Protein AF-A0A3P6V4Z6-F1 (afdb_monomer_lite)

Organism: Litomosoides sigmodontis (NCBI:txid42156)

Radius of gyration: 20.47 Å; chains: 1; bounding box: 49×67×42 Å

Foldseek 3Di:
DDDDDPDWDDDDFDQFPPQDPVLLVQLVVLLVVLVVLVQVQQVVQQLAPDPDPDDPPDDPQDDDDDPPDGDDDPDPDPDPPSLHFLQCQLVDDLVSLVVSLVSLVSSCVRSNPVSLVNGCRQLSSVLSCLRNVQQSDPVHVVVLSVLSVQSSVLCPDPQNVVLSVQRRDHSDRPPRRCSQGSVLVSLVSSVVSCCVRVNDVSNVSSQVSCVSSVHHNVD

Sequence (219 aa):
MSVKIHDGELFSYQLSTGCTKEMQNRTRSCLQPLMITWRNIRERRPLLKNYDKLLMCYHLCSVASLDGVIICRMHEYDNFIANNTSFPIYKYKREELLELCDGYANLFMCAGSESITICLNDEMVRFARDHFGYICTPQNIKRFMKHHVCISMALADTNSEKCQMFIGGVAEPGNDQNKCRGVRQYYDCIKWEIMQKCGNETLKEIEASINEYGCNLRT

Secondary structure (DSSP, 8-state):
-----SS---------TT--HHHHHHHHHHHHHHHHHHHHHHHH-GGG----SS-----------SSS---------TT-----BS--GGGS-HHHHHHHHHHHHHHHHHH-HHHHHHTTTSHHHHHHIIIIITTTSTTTHHHHHHHHHHHHHHHTSHHHHGGGGGGBS---TT--TTTTTTHHHHHHHHHHHHHHHHHHHHHHHHHHHHHHTT--TT-

Structure (mmCIF, N/CA/C/O backbone):
data_AF-A0A3P6V4Z6-F1
#
_entry.id   AF-A0A3P6V4Z6-F1
#
loop_
_atom_site.group_PDB
_atom_site.id
_atom_site.type_symbol
_atom_site.label_atom_id
_atom_site.label_alt_id
_atom_site.label_comp_id
_atom_site.label_asym_id
_atom_site.label_entity_id
_atom_site.label_seq_id
_atom_site.pdbx_PDB_ins_code
_atom_site.Cartn_x
_atom_site.Cartn_y
_atom_site.Cartn_z
_atom_site.occupancy
_atom_site.B_iso_or_equiv
_atom_site.auth_seq_id
_atom_site.auth_comp_id
_atom_site.auth_asym_id
_atom_site.auth_atom_id
_atom_site.pdbx_PDB_model_num
ATOM 1 N N . MET A 1 1 ? 33.940 5.554 12.347 1.00 27.22 1 MET A N 1
ATOM 2 C CA . MET A 1 1 ? 33.212 6.310 13.389 1.00 27.22 1 MET A CA 1
ATOM 3 C C . MET A 1 1 ? 31.793 5.776 13.426 1.00 27.22 1 MET A C 1
ATOM 5 O O . MET A 1 1 ? 31.094 5.869 12.429 1.00 27.22 1 MET A O 1
ATOM 9 N N . SER A 1 2 ? 31.430 5.095 14.506 1.00 25.64 2 SER A N 1
ATOM 10 C CA . SER A 1 2 ? 30.193 4.322 14.630 1.00 25.64 2 SER A CA 1
ATOM 11 C C . SER A 1 2 ? 29.127 5.130 15.364 1.00 25.64 2 SER A C 1
ATOM 13 O O . SER A 1 2 ? 29.250 5.364 16.565 1.00 25.64 2 SER A O 1
ATOM 15 N N . VAL A 1 3 ? 28.083 5.529 14.638 1.00 26.12 3 VAL A N 1
ATOM 16 C CA . VAL A 1 3 ? 26.844 6.058 15.214 1.00 26.12 3 VAL A CA 1
ATOM 17 C C . VAL A 1 3 ? 25.916 4.870 15.452 1.00 26.12 3 VAL A C 1
ATOM 19 O O . VAL A 1 3 ? 25.546 4.172 14.511 1.00 26.12 3 VAL A O 1
ATOM 22 N N . LYS A 1 4 ? 25.567 4.614 16.716 1.00 28.81 4 LYS A N 1
ATOM 23 C CA . LYS A 1 4 ? 24.465 3.713 17.067 1.00 28.81 4 LYS A CA 1
ATOM 24 C C . LYS A 1 4 ? 23.161 4.485 16.875 1.00 28.81 4 LYS A C 1
ATOM 26 O O . LYS A 1 4 ? 22.910 5.439 17.604 1.00 28.81 4 LYS A O 1
ATOM 31 N N . ILE A 1 5 ? 22.366 4.088 15.886 1.00 34.59 5 ILE A N 1
ATOM 32 C CA . ILE A 1 5 ? 21.001 4.579 15.689 1.00 34.59 5 ILE A CA 1
ATOM 33 C C . ILE A 1 5 ? 20.071 3.543 16.319 1.00 34.59 5 ILE A C 1
ATOM 35 O O . ILE A 1 5 ? 20.098 2.377 15.932 1.00 34.59 5 ILE A O 1
ATOM 39 N N . HIS A 1 6 ? 19.304 3.962 17.323 1.00 34.38 6 HIS A N 1
ATOM 40 C CA . HIS A 1 6 ? 18.223 3.160 17.885 1.00 34.38 6 HIS A CA 1
ATOM 41 C C . HIS A 1 6 ? 17.077 3.074 16.862 1.00 34.38 6 HIS A C 1
ATOM 43 O O . HIS A 1 6 ? 16.545 4.099 16.441 1.00 34.38 6 HIS A O 1
ATOM 49 N N . ASP A 1 7 ? 16.739 1.843 16.479 1.00 42.66 7 ASP A N 1
ATOM 50 C CA . ASP A 1 7 ? 15.477 1.412 15.862 1.00 42.66 7 ASP A CA 1
ATOM 51 C C . ASP A 1 7 ? 15.079 2.046 14.517 1.00 42.66 7 ASP A C 1
ATOM 53 O O . ASP A 1 7 ? 13.961 2.530 14.338 1.00 42.66 7 ASP A O 1
ATOM 57 N N . GLY A 1 8 ? 15.977 1.983 13.533 1.00 48.16 8 GLY A N 1
ATOM 58 C CA . GLY A 1 8 ? 15.612 2.093 12.119 1.00 48.16 8 GLY A CA 1
ATOM 59 C C . GLY A 1 8 ? 16.057 0.838 11.380 1.00 48.16 8 GLY A C 1
ATOM 60 O O . GLY A 1 8 ? 17.259 0.581 11.298 1.00 48.16 8 GLY A O 1
ATOM 61 N N . GLU A 1 9 ? 15.120 0.043 10.858 1.00 54.16 9 GLU A N 1
ATOM 62 C CA . GLU A 1 9 ? 15.468 -1.026 9.918 1.00 54.16 9 GLU A CA 1
ATOM 63 C C . GLU A 1 9 ? 16.139 -0.382 8.697 1.00 54.16 9 GLU A C 1
ATOM 65 O O . GLU A 1 9 ? 15.524 0.375 7.943 1.00 54.16 9 GLU A O 1
ATOM 70 N N . LEU A 1 10 ? 17.439 -0.631 8.523 1.00 54.25 10 LEU A N 1
ATOM 71 C CA . LEU A 1 10 ? 18.154 -0.206 7.328 1.00 54.25 10 LEU A CA 1
ATOM 72 C C . LEU A 1 10 ? 17.744 -1.113 6.170 1.00 54.25 10 LEU A C 1
ATOM 74 O O . LEU A 1 10 ? 18.265 -2.215 6.005 1.00 54.25 10 LEU A O 1
ATOM 78 N N . PHE A 1 11 ? 16.823 -0.622 5.348 1.00 61.09 11 PHE A N 1
ATOM 79 C CA . PHE A 1 11 ? 16.507 -1.251 4.078 1.00 61.09 11 PHE A CA 1
ATOM 80 C C . PHE A 1 11 ? 17.649 -1.008 3.085 1.00 61.09 11 PHE A C 1
ATOM 82 O O . PHE A 1 11 ? 17.927 0.128 2.702 1.00 61.09 11 PHE A O 1
ATOM 89 N N . SER A 1 12 ? 18.317 -2.082 2.666 1.00 63.91 12 SER A N 1
ATOM 90 C CA . SER A 1 12 ? 19.294 -2.060 1.577 1.00 63.91 12 SER A CA 1
ATOM 91 C C . SER A 1 12 ? 18.692 -2.757 0.364 1.00 63.91 12 SER A C 1
ATOM 93 O O . SER A 1 12 ? 18.331 -3.932 0.437 1.00 63.91 12 SER A O 1
ATOM 95 N N . TYR A 1 13 ? 18.578 -2.032 -0.748 1.00 72.62 13 TYR A N 1
ATOM 96 C CA . TYR A 1 13 ? 18.062 -2.559 -2.007 1.00 72.62 13 TYR A CA 1
ATOM 97 C C . TYR A 1 13 ? 19.151 -2.507 -3.072 1.00 72.62 13 TYR A C 1
ATOM 99 O O . TYR A 1 13 ? 19.809 -1.484 -3.252 1.00 72.62 13 TYR A O 1
ATOM 107 N N . GLN A 1 14 ? 19.315 -3.601 -3.811 1.00 76.06 14 GLN A N 1
ATOM 108 C CA . GLN A 1 14 ? 20.183 -3.651 -4.984 1.00 76.06 14 GLN A CA 1
ATOM 109 C C . GLN A 1 14 ? 19.323 -3.823 -6.231 1.00 76.06 14 GLN A C 1
ATOM 111 O O . GLN A 1 14 ? 18.517 -4.751 -6.312 1.00 76.06 14 GLN A O 1
ATOM 116 N N . LEU A 1 15 ? 19.475 -2.921 -7.202 1.00 78.12 15 LEU A N 1
ATOM 117 C CA . LEU A 1 15 ? 18.849 -3.085 -8.511 1.00 78.12 15 LEU A CA 1
ATOM 118 C C . LEU A 1 15 ? 19.337 -4.385 -9.154 1.00 78.12 15 LEU A C 1
ATOM 120 O O . LEU A 1 15 ? 20.525 -4.703 -9.098 1.00 78.12 15 LEU A O 1
ATOM 124 N N . SER A 1 16 ? 18.413 -5.126 -9.768 1.00 81.69 16 SER A N 1
ATOM 125 C CA . SER A 1 16 ? 18.768 -6.315 -10.540 1.00 81.69 16 SER A CA 1
ATOM 126 C C . SER A 1 16 ? 19.743 -5.930 -11.645 1.00 81.69 16 SER A C 1
ATOM 128 O O . SER A 1 16 ? 19.509 -4.960 -12.367 1.00 81.69 16 SER A O 1
ATOM 130 N N . THR A 1 17 ? 20.795 -6.725 -11.830 1.00 82.38 17 THR A N 1
ATOM 131 C CA . THR A 1 17 ? 21.736 -6.560 -12.946 1.00 82.38 17 THR A CA 1
ATOM 132 C C . THR A 1 17 ? 21.052 -6.701 -14.309 1.00 82.38 17 THR A C 1
ATOM 134 O O . THR A 1 17 ? 21.562 -6.183 -15.298 1.00 82.38 17 THR A O 1
ATOM 137 N N . GLY A 1 18 ? 19.881 -7.349 -14.364 1.00 86.44 18 GLY A N 1
ATOM 138 C CA . GLY A 1 18 ? 19.047 -7.438 -15.562 1.00 86.44 18 GLY A CA 1
ATOM 139 C C . GLY A 1 18 ? 18.164 -6.211 -15.825 1.00 86.44 18 GLY A C 1
ATOM 140 O O . GLY A 1 18 ? 17.630 -6.087 -16.924 1.00 86.44 18 GLY A O 1
ATOM 141 N N . CYS A 1 19 ? 17.987 -5.298 -14.861 1.00 88.75 19 CYS A N 1
ATOM 142 C CA . CYS A 1 19 ? 17.175 -4.095 -15.061 1.00 88.75 19 CYS A CA 1
ATOM 143 C C . CYS A 1 19 ? 17.984 -3.050 -15.833 1.00 88.75 19 CYS A C 1
ATOM 145 O O . CYS A 1 19 ? 18.770 -2.291 -15.265 1.00 88.75 19 CYS A O 1
ATOM 147 N N . THR A 1 20 ? 17.798 -3.014 -17.152 1.00 91.62 20 THR A N 1
ATOM 148 C CA . THR A 1 20 ? 18.464 -2.024 -18.001 1.00 91.62 20 THR A CA 1
ATOM 149 C C . THR A 1 20 ? 17.879 -0.626 -17.783 1.00 91.62 20 THR A C 1
ATOM 151 O O . THR A 1 20 ? 16.727 -0.458 -17.377 1.00 91.62 20 THR A O 1
ATOM 154 N N . LYS A 1 21 ? 18.654 0.412 -18.117 1.00 88.06 21 LYS A N 1
ATOM 155 C CA . LYS A 1 21 ? 18.196 1.809 -18.033 1.00 88.06 21 LYS A CA 1
ATOM 156 C C . LYS A 1 21 ? 16.968 2.077 -18.912 1.00 88.06 21 LYS A C 1
ATOM 158 O O . LYS A 1 21 ? 16.109 2.871 -18.546 1.00 88.06 21 LYS A O 1
ATOM 163 N N . GLU A 1 22 ? 16.868 1.403 -20.054 1.00 89.44 22 GLU A N 1
ATOM 164 C CA . GLU A 1 22 ? 15.705 1.493 -20.939 1.00 89.44 22 GLU A CA 1
ATOM 165 C C . GLU A 1 22 ? 14.450 0.911 -20.277 1.00 89.44 22 GLU A C 1
ATOM 167 O O . GLU A 1 22 ? 13.414 1.576 -20.228 1.00 89.44 22 GLU A O 1
ATOM 172 N N . MET A 1 23 ? 14.558 -0.281 -19.684 1.00 89.38 23 MET A N 1
ATOM 173 C CA . MET A 1 23 ? 13.458 -0.915 -18.949 1.00 89.38 23 MET A CA 1
ATOM 174 C C . MET A 1 23 ? 13.028 -0.080 -17.745 1.00 89.38 23 MET A C 1
ATOM 176 O O . MET A 1 23 ? 11.831 0.101 -17.515 1.00 89.38 23 MET A O 1
ATOM 180 N N . GLN A 1 24 ? 13.990 0.482 -17.011 1.00 87.69 24 GLN A N 1
ATOM 181 C CA . GLN A 1 24 ? 13.727 1.393 -15.902 1.00 87.69 24 GLN A CA 1
ATOM 182 C C . GLN A 1 24 ? 12.960 2.636 -16.376 1.00 87.69 24 GLN A C 1
ATOM 184 O O . GLN A 1 24 ? 11.910 2.960 -15.823 1.00 87.69 24 GLN A O 1
ATOM 189 N N . ASN A 1 25 ? 13.436 3.305 -17.430 1.00 87.50 25 ASN A N 1
ATOM 190 C CA . ASN A 1 25 ? 12.793 4.499 -17.983 1.00 87.50 25 ASN A CA 1
ATOM 191 C C . ASN A 1 25 ? 11.373 4.208 -18.479 1.00 87.50 25 ASN A C 1
ATOM 193 O O . ASN A 1 25 ? 10.447 4.960 -18.167 1.00 87.50 25 ASN A O 1
ATOM 197 N N . ARG A 1 26 ? 11.182 3.097 -19.199 1.00 88.81 26 ARG A N 1
ATOM 198 C CA . ARG A 1 26 ? 9.862 2.657 -19.661 1.00 88.81 26 ARG A CA 1
ATOM 199 C C . ARG A 1 26 ? 8.925 2.394 -18.486 1.00 88.81 26 ARG A C 1
ATOM 201 O O . ARG A 1 26 ? 7.808 2.902 -18.469 1.00 88.81 26 ARG A O 1
ATOM 208 N N . THR A 1 27 ? 9.387 1.652 -17.483 1.00 89.00 27 THR A N 1
ATOM 209 C CA . THR A 1 27 ? 8.572 1.313 -16.309 1.00 89.00 27 THR A CA 1
ATOM 210 C C . THR A 1 27 ? 8.193 2.566 -15.518 1.00 89.00 27 THR A C 1
ATOM 212 O O . THR A 1 27 ? 7.035 2.728 -15.141 1.00 89.00 27 THR A O 1
ATOM 215 N N . ARG A 1 28 ? 9.126 3.509 -15.338 1.00 89.75 28 ARG A N 1
ATOM 216 C CA . ARG A 1 28 ? 8.862 4.804 -14.690 1.00 89.75 28 ARG A CA 1
ATOM 217 C C . ARG A 1 28 ? 7.872 5.664 -15.476 1.00 89.75 28 ARG A C 1
ATOM 219 O O . ARG A 1 28 ? 6.999 6.275 -14.866 1.00 89.75 28 ARG A O 1
ATOM 226 N N . SER A 1 29 ? 7.962 5.680 -16.806 1.00 89.81 29 SER A N 1
ATOM 227 C CA . SER A 1 29 ? 6.983 6.362 -17.661 1.00 89.81 29 SER A CA 1
ATOM 228 C C . SER A 1 29 ? 5.583 5.755 -17.504 1.00 89.81 29 SER A C 1
ATOM 230 O O . SER A 1 29 ? 4.618 6.492 -17.321 1.00 89.81 29 SER A O 1
ATOM 232 N N . CYS A 1 30 ? 5.476 4.425 -17.454 1.00 91.19 30 CYS A N 1
ATOM 233 C CA . CYS A 1 30 ? 4.211 3.728 -17.206 1.00 91.19 30 CYS A CA 1
ATOM 234 C C . CYS A 1 30 ? 3.656 3.940 -15.784 1.00 91.19 30 CYS A C 1
ATOM 236 O O . CYS A 1 30 ? 2.444 3.896 -15.589 1.00 91.19 30 CYS A O 1
ATOM 238 N N . LEU A 1 31 ? 4.517 4.184 -14.790 1.00 90.00 31 LEU A N 1
ATOM 239 C CA . LEU A 1 31 ? 4.119 4.521 -13.416 1.00 90.00 31 LEU A CA 1
ATOM 240 C C . LEU A 1 31 ? 3.664 5.971 -13.251 1.00 90.00 31 LEU A C 1
ATOM 242 O O . LEU A 1 31 ? 2.962 6.284 -12.288 1.00 90.00 31 LEU A O 1
ATOM 246 N N . GLN A 1 32 ? 4.068 6.870 -14.148 1.00 89.56 32 GLN A N 1
ATOM 247 C CA . GLN A 1 32 ? 3.820 8.302 -14.005 1.00 89.56 32 GLN A CA 1
ATOM 248 C C . GLN A 1 32 ? 2.333 8.640 -13.765 1.00 89.56 32 GLN A C 1
ATOM 250 O O . GLN A 1 32 ? 2.075 9.422 -12.845 1.00 89.56 32 GLN A O 1
ATOM 255 N N . PRO A 1 33 ? 1.350 8.064 -14.491 1.00 90.19 33 PRO A N 1
ATOM 256 C CA . PRO A 1 33 ? -0.062 8.370 -14.259 1.00 90.19 33 PRO A CA 1
ATOM 257 C C . PRO A 1 33 ? -0.524 7.995 -12.846 1.00 90.19 33 PRO A C 1
ATOM 259 O O . PRO A 1 33 ? -1.132 8.820 -12.168 1.00 90.19 33 PRO A O 1
ATOM 262 N N . LEU A 1 34 ? -0.154 6.802 -12.362 1.00 90.62 34 LEU A N 1
ATOM 263 C CA . LEU A 1 34 ? -0.452 6.356 -10.996 1.00 90.62 34 LEU A CA 1
ATOM 264 C C . LEU A 1 34 ? 0.112 7.334 -9.959 1.00 90.62 34 LEU A C 1
ATOM 266 O O . LEU A 1 34 ? -0.576 7.711 -9.012 1.00 90.62 34 LEU A O 1
ATOM 270 N N . MET A 1 35 ? 1.355 7.775 -10.147 1.00 88.62 35 MET A N 1
ATOM 271 C CA . MET A 1 35 ? 2.024 8.677 -9.209 1.00 88.62 35 MET A CA 1
ATOM 272 C C . MET A 1 35 ? 1.419 10.081 -9.203 1.00 88.62 35 MET A C 1
ATOM 274 O O . MET A 1 35 ? 1.353 10.713 -8.148 1.00 88.62 35 MET A O 1
ATOM 278 N N . ILE A 1 36 ? 0.949 10.562 -10.357 1.00 87.00 36 ILE A N 1
ATOM 279 C CA . ILE A 1 36 ? 0.188 11.812 -10.456 1.00 87.00 36 ILE A CA 1
ATOM 280 C C . ILE A 1 36 ? -1.135 11.676 -9.701 1.00 87.00 36 ILE A C 1
ATOM 282 O O . ILE A 1 36 ? -1.434 12.520 -8.859 1.00 87.00 36 ILE A O 1
ATOM 286 N N . THR A 1 37 ? -1.900 10.606 -9.936 1.00 89.75 37 THR A N 1
ATOM 287 C CA . THR A 1 37 ? -3.155 10.343 -9.214 1.00 89.75 37 THR A CA 1
ATOM 288 C C . THR A 1 37 ? -2.925 10.280 -7.706 1.00 89.75 37 THR A C 1
ATOM 290 O O . THR A 1 37 ? -3.597 10.977 -6.944 1.00 89.75 37 THR A O 1
ATOM 293 N N . TRP A 1 38 ? -1.918 9.523 -7.270 1.00 89.19 38 TRP A N 1
ATOM 294 C CA . TRP A 1 38 ? -1.523 9.420 -5.868 1.00 89.19 38 TRP A CA 1
ATOM 295 C C . TRP A 1 38 ? -1.203 10.778 -5.244 1.00 89.19 38 TRP A C 1
ATOM 297 O O . TRP A 1 38 ? -1.741 11.105 -4.182 1.00 89.19 38 TRP A O 1
ATOM 307 N N . ARG A 1 39 ? -0.395 11.605 -5.918 1.00 86.00 39 ARG A N 1
ATOM 308 C CA . ARG A 1 39 ? -0.069 12.956 -5.449 1.00 86.00 39 ARG A CA 1
ATOM 309 C C . ARG A 1 39 ? -1.319 13.831 -5.360 1.00 86.00 39 ARG A C 1
ATOM 311 O O . ARG A 1 39 ? -1.577 14.413 -4.309 1.00 86.00 39 ARG A O 1
ATOM 318 N N . ASN A 1 40 ? -2.140 13.849 -6.410 1.00 86.31 40 ASN A N 1
ATOM 319 C CA . ASN A 1 40 ? -3.355 14.660 -6.476 1.00 86.31 40 ASN A CA 1
ATOM 320 C C . ASN A 1 40 ? -4.364 14.291 -5.376 1.00 86.31 40 ASN A C 1
ATOM 322 O O . ASN A 1 40 ? -5.089 15.160 -4.889 1.00 86.31 40 ASN A O 1
ATOM 326 N N . ILE A 1 41 ? -4.458 13.012 -4.996 1.00 86.94 41 ILE A N 1
ATOM 327 C CA . ILE A 1 41 ? -5.303 12.573 -3.875 1.00 86.94 41 ILE A CA 1
ATOM 328 C C . ILE A 1 41 ? -4.749 13.124 -2.553 1.00 86.94 41 ILE A C 1
ATOM 330 O O . ILE A 1 41 ? -5.504 13.687 -1.761 1.00 86.94 41 ILE A O 1
ATOM 334 N N . ARG A 1 42 ? -3.433 13.030 -2.318 1.00 82.25 42 ARG A N 1
ATOM 335 C CA . ARG A 1 42 ? -2.798 13.530 -1.082 1.00 82.25 42 ARG A CA 1
ATOM 336 C C . ARG A 1 42 ? -2.870 15.051 -0.955 1.00 82.25 42 ARG A C 1
ATOM 338 O O . ARG A 1 42 ? -3.135 15.552 0.132 1.00 82.25 42 ARG A O 1
ATOM 345 N N . GLU A 1 43 ? -2.721 15.794 -2.049 1.00 80.25 43 GLU A N 1
ATOM 346 C CA . GLU A 1 43 ? -2.863 17.259 -2.057 1.00 80.25 43 GLU A CA 1
ATOM 347 C C . GLU A 1 43 ? -4.274 17.712 -1.656 1.00 80.25 43 GLU A C 1
ATOM 349 O O . GLU A 1 43 ? -4.439 18.694 -0.926 1.00 80.25 43 GLU A O 1
ATOM 354 N N . ARG A 1 44 ? -5.300 16.960 -2.071 1.00 82.12 44 ARG A N 1
ATOM 355 C CA . ARG A 1 44 ? -6.710 17.229 -1.749 1.00 82.12 44 ARG A CA 1
ATOM 356 C C . ARG A 1 44 ? -7.120 16.768 -0.346 1.00 82.12 44 ARG A C 1
ATOM 358 O O . ARG A 1 44 ? -8.193 17.139 0.127 1.00 82.12 44 ARG A O 1
ATOM 365 N N . ARG A 1 45 ? -6.293 15.972 0.338 1.00 75.31 45 ARG A N 1
ATOM 366 C CA . ARG A 1 45 ? -6.620 15.326 1.619 1.00 75.31 45 ARG A CA 1
ATOM 367 C C . ARG A 1 45 ? -5.640 15.795 2.704 1.00 75.31 45 ARG A C 1
ATOM 369 O O . ARG A 1 45 ? -4.567 15.216 2.831 1.00 75.31 45 ARG A O 1
ATOM 376 N N . PRO A 1 46 ? -5.997 16.786 3.546 1.00 67.12 46 PRO A N 1
ATOM 377 C CA . PRO A 1 46 ? -5.112 17.306 4.599 1.00 67.12 46 PRO A CA 1
ATOM 378 C C . PRO A 1 46 ? -4.505 16.231 5.518 1.00 67.12 46 PRO A C 1
ATOM 380 O O . PRO A 1 46 ? -3.351 16.350 5.907 1.00 67.12 46 PRO A O 1
ATOM 383 N N . LEU A 1 47 ? -5.245 15.147 5.790 1.00 66.81 47 LEU A N 1
ATOM 384 C CA . LEU A 1 47 ? -4.817 13.994 6.606 1.00 66.81 47 LEU A CA 1
ATOM 385 C C . LEU A 1 47 ? -3.767 13.080 5.941 1.00 66.81 47 LEU A C 1
ATOM 387 O O . LEU A 1 47 ? -3.303 12.125 6.567 1.00 66.81 47 LEU A O 1
ATOM 391 N N . LEU A 1 48 ? -3.480 13.323 4.662 1.00 63.69 48 LEU A N 1
ATOM 392 C CA . LEU A 1 48 ? -2.563 12.571 3.808 1.00 63.69 48 LEU A CA 1
ATOM 393 C C . LEU A 1 48 ? -1.473 13.457 3.192 1.00 63.69 48 LEU A C 1
ATOM 395 O O . LEU A 1 48 ? -0.588 12.925 2.522 1.00 63.69 48 LEU A O 1
ATOM 399 N N . LYS A 1 49 ? -1.538 14.785 3.355 1.00 56.47 49 LYS A N 1
ATOM 400 C CA . LYS A 1 49 ? -0.538 15.694 2.786 1.00 56.47 49 LYS A CA 1
ATOM 401 C C . LYS A 1 49 ? 0.844 15.289 3.278 1.00 56.47 49 LYS A C 1
ATOM 403 O O . LYS A 1 49 ? 0.991 15.011 4.459 1.00 56.47 49 LYS A O 1
ATOM 408 N N . ASN A 1 50 ? 1.821 15.260 2.371 1.00 50.06 50 ASN A N 1
ATOM 409 C CA . ASN A 1 50 ? 3.224 15.362 2.742 1.00 50.06 50 ASN A CA 1
ATOM 410 C C . ASN A 1 50 ? 3.518 16.855 2.819 1.00 50.06 50 ASN A C 1
ATOM 412 O O . ASN A 1 50 ? 3.592 17.512 1.784 1.00 50.06 50 ASN A O 1
ATOM 416 N N . TYR A 1 51 ? 3.620 17.421 4.016 1.00 45.34 51 TYR A N 1
ATOM 417 C CA . TYR A 1 51 ? 4.291 18.710 4.107 1.00 45.34 51 TYR A CA 1
ATOM 418 C C . TYR A 1 51 ? 5.780 18.443 3.946 1.00 45.34 51 TYR A C 1
ATOM 420 O O . TYR A 1 51 ? 6.421 17.892 4.845 1.00 45.34 51 TYR A O 1
ATOM 428 N N . ASP A 1 52 ? 6.308 18.803 2.780 1.00 37.50 52 ASP A N 1
ATOM 429 C CA . ASP A 1 52 ? 7.730 19.049 2.637 1.00 37.50 52 ASP A CA 1
ATOM 430 C C . ASP A 1 52 ? 8.150 20.064 3.700 1.00 37.50 52 ASP A C 1
ATOM 432 O O . ASP A 1 52 ? 7.474 21.067 3.944 1.00 37.50 52 ASP A O 1
ATOM 436 N N . LYS A 1 53 ? 9.321 19.846 4.297 1.00 37.50 53 LYS A N 1
ATOM 437 C CA . LYS A 1 53 ? 9.997 20.796 5.197 1.00 37.50 53 LYS A CA 1
ATOM 438 C C . LYS A 1 53 ? 10.365 22.136 4.524 1.00 37.50 53 LYS A C 1
ATOM 440 O O . LYS A 1 53 ? 11.110 22.922 5.098 1.00 37.50 53 LYS A O 1
ATOM 445 N N . LEU A 1 54 ? 9.869 22.408 3.322 1.00 32.94 54 LEU A N 1
ATOM 446 C CA . LEU A 1 54 ? 10.195 23.559 2.494 1.00 32.94 54 LEU A CA 1
ATOM 447 C C . LEU A 1 54 ? 8.970 23.978 1.678 1.00 32.94 54 LEU A C 1
ATOM 449 O O . LEU A 1 54 ? 8.951 23.751 0.484 1.00 32.94 54 LEU A O 1
ATOM 453 N N . LEU A 1 55 ? 7.943 24.569 2.298 1.00 35.41 55 LEU A N 1
ATOM 454 C CA . LEU A 1 55 ? 7.060 25.564 1.652 1.00 35.41 55 LEU A CA 1
ATOM 455 C C . LEU A 1 55 ? 5.977 26.055 2.628 1.00 35.41 55 LEU A C 1
ATOM 457 O O . LEU A 1 55 ? 4.783 25.834 2.453 1.00 35.41 55 LEU A O 1
ATOM 461 N N . MET A 1 56 ? 6.393 26.788 3.660 1.00 33.31 56 MET A N 1
ATOM 462 C CA . MET A 1 56 ? 5.528 27.795 4.287 1.00 33.31 56 MET A CA 1
ATOM 463 C C . MET A 1 56 ? 6.322 29.077 4.549 1.00 33.31 56 MET A C 1
ATOM 465 O O . MET A 1 56 ? 6.498 29.513 5.677 1.00 33.31 56 MET A O 1
ATOM 469 N N . CYS A 1 57 ? 6.777 29.703 3.466 1.00 32.84 57 CYS A N 1
ATOM 470 C CA . CYS A 1 57 ? 6.958 31.153 3.422 1.00 32.84 57 CYS A CA 1
ATOM 471 C C . CYS A 1 57 ? 5.884 31.712 2.485 1.00 32.84 57 CYS A C 1
ATOM 473 O O . CYS A 1 57 ? 6.178 32.108 1.362 1.00 32.84 57 CYS A O 1
ATOM 475 N N . TYR A 1 58 ? 4.619 31.689 2.912 1.00 35.88 58 TYR A N 1
ATOM 476 C CA . TYR A 1 58 ? 3.618 32.531 2.264 1.00 35.88 58 TYR A CA 1
ATOM 477 C C . TYR A 1 58 ? 3.740 33.936 2.854 1.00 35.88 58 TYR A C 1
ATOM 479 O O . TYR A 1 58 ? 3.585 34.144 4.055 1.00 35.88 58 TYR A O 1
ATOM 487 N N . HIS A 1 59 ? 4.089 34.882 1.987 1.00 34.66 59 HIS A N 1
ATOM 488 C CA . HIS A 1 59 ? 4.206 36.301 2.279 1.00 34.66 59 HIS A CA 1
ATOM 489 C C . HIS A 1 59 ? 2.933 36.867 2.917 1.00 34.66 59 HIS A C 1
ATOM 491 O O . HIS A 1 59 ? 1.909 36.998 2.254 1.00 34.66 59 HIS A O 1
ATOM 497 N N . LEU A 1 60 ? 3.054 37.341 4.154 1.00 38.06 60 LEU A N 1
ATOM 498 C CA . LEU A 1 60 ? 2.338 38.526 4.622 1.00 38.06 60 LEU A CA 1
ATOM 499 C C . LEU A 1 60 ? 3.369 39.481 5.236 1.00 38.06 60 LEU A C 1
ATOM 501 O O . LEU A 1 60 ? 3.437 39.675 6.446 1.00 38.06 60 LEU A O 1
ATOM 505 N N . CYS A 1 61 ? 4.220 40.052 4.379 1.00 38.28 61 CYS A N 1
ATOM 506 C CA . CYS A 1 61 ? 4.985 41.239 4.746 1.00 38.28 61 CYS A CA 1
ATOM 507 C C . CYS A 1 61 ? 4.047 42.440 4.623 1.00 38.28 61 CYS A C 1
ATOM 509 O O . CYS A 1 61 ? 3.800 42.926 3.520 1.00 38.28 61 CYS A O 1
ATOM 511 N N . SER A 1 62 ? 3.512 42.923 5.740 1.00 40.75 62 SER A N 1
ATOM 512 C CA . SER A 1 62 ? 2.888 44.244 5.771 1.00 40.75 62 SER A CA 1
ATOM 513 C C . SER A 1 62 ? 3.996 45.287 5.648 1.00 40.75 62 SER A C 1
ATOM 515 O O . SER A 1 62 ? 4.881 45.355 6.500 1.00 40.75 62 SER A O 1
ATOM 517 N N . VAL A 1 63 ? 3.976 46.087 4.584 1.00 39.97 63 VAL A N 1
ATOM 518 C CA . VAL A 1 63 ? 4.923 47.193 4.415 1.00 39.97 63 VAL A CA 1
ATOM 519 C C . VAL A 1 63 ? 4.548 48.292 5.410 1.00 39.97 63 VAL A C 1
ATOM 521 O O . VAL A 1 63 ? 3.625 49.062 5.167 1.00 39.97 63 VAL A O 1
ATOM 524 N N . ALA A 1 64 ? 5.246 48.363 6.541 1.00 39.88 64 ALA A N 1
ATOM 525 C CA . ALA A 1 64 ? 5.256 49.548 7.390 1.00 39.88 64 ALA A CA 1
ATOM 526 C C . ALA A 1 64 ? 6.579 50.280 7.142 1.00 39.88 64 ALA A C 1
ATOM 528 O O . ALA A 1 64 ? 7.615 49.938 7.704 1.00 39.88 64 ALA A O 1
ATOM 529 N N . SER A 1 65 ? 6.553 51.248 6.229 1.00 36.12 65 SER A N 1
ATOM 530 C CA . SER A 1 65 ? 7.665 52.174 6.033 1.00 36.12 65 SER A CA 1
ATOM 531 C C . SER A 1 65 ? 7.571 53.289 7.066 1.00 36.12 65 SER A C 1
ATOM 533 O O . SER A 1 65 ? 6.553 53.974 7.116 1.00 36.12 65 SER A O 1
ATOM 535 N N . LEU A 1 66 ? 8.655 53.493 7.814 1.00 42.84 66 LEU A N 1
ATOM 536 C CA . LEU A 1 66 ? 9.285 54.816 7.842 1.00 42.84 66 LEU A CA 1
ATOM 537 C C . LEU A 1 66 ? 10.818 54.755 7.687 1.00 42.84 66 LEU A C 1
ATOM 539 O O . LEU A 1 66 ? 11.373 55.748 7.250 1.00 42.84 66 LEU A O 1
ATOM 543 N N . ASP A 1 67 ? 11.483 53.600 7.870 1.00 50.81 67 ASP A N 1
ATOM 544 C CA . ASP A 1 67 ? 12.953 53.490 7.697 1.00 50.81 67 ASP A CA 1
ATOM 545 C C . ASP A 1 67 ? 13.439 52.212 6.970 1.00 50.81 67 ASP A C 1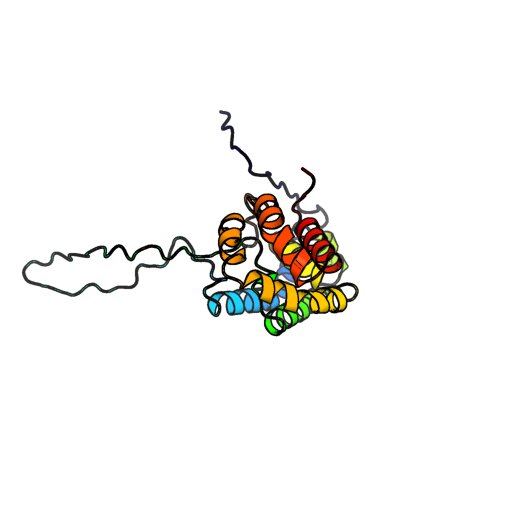
ATOM 547 O O . ASP A 1 67 ? 14.559 51.747 7.163 1.00 50.81 67 ASP A O 1
ATOM 551 N N . GLY A 1 68 ? 12.611 51.595 6.118 1.00 45.00 68 GLY A N 1
ATOM 552 C CA . GLY A 1 68 ? 13.067 50.499 5.241 1.00 45.00 68 GLY A CA 1
ATOM 553 C C . GLY A 1 68 ? 13.433 49.172 5.931 1.00 45.00 68 GLY A C 1
ATOM 554 O O . GLY A 1 68 ? 13.971 48.278 5.279 1.00 45.00 68 GLY A O 1
ATOM 555 N N . VAL A 1 69 ? 13.115 48.994 7.216 1.00 41.03 69 VAL A N 1
ATOM 556 C CA . VAL A 1 69 ? 13.282 47.715 7.925 1.00 41.03 69 VAL A CA 1
ATOM 557 C C . VAL A 1 69 ? 12.012 46.875 7.785 1.00 41.03 69 VAL A C 1
ATOM 559 O O . VAL A 1 69 ? 10.953 47.232 8.296 1.00 41.03 69 VAL A O 1
ATOM 562 N N . ILE A 1 70 ? 12.112 45.730 7.105 1.00 46.59 70 ILE A N 1
ATOM 563 C CA . ILE A 1 70 ? 11.029 44.742 7.026 1.00 46.59 70 ILE A CA 1
ATOM 564 C C . ILE A 1 70 ? 11.000 43.960 8.345 1.00 46.59 70 ILE A C 1
ATOM 566 O O . ILE A 1 70 ? 11.868 43.127 8.598 1.00 46.59 70 ILE A O 1
ATOM 570 N N . ILE A 1 71 ? 9.999 44.215 9.189 1.00 41.59 71 ILE A N 1
ATOM 571 C CA . ILE A 1 71 ? 9.765 43.438 10.412 1.00 41.59 71 ILE A CA 1
ATOM 572 C C . ILE A 1 71 ? 8.782 42.310 10.088 1.00 41.59 71 ILE A C 1
ATOM 574 O O . ILE A 1 71 ? 7.570 42.514 10.043 1.00 41.59 71 ILE A O 1
ATOM 578 N N . CYS A 1 72 ? 9.299 41.099 9.885 1.00 39.91 72 CYS A N 1
ATOM 579 C CA . CYS A 1 72 ? 8.479 39.891 9.845 1.00 39.91 72 CYS A CA 1
ATOM 580 C C . CYS A 1 72 ? 8.228 39.417 11.281 1.00 39.91 72 CYS A C 1
ATOM 582 O O . CYS A 1 72 ? 9.151 38.964 11.956 1.00 39.91 72 CYS A O 1
ATOM 584 N N . ARG A 1 73 ? 6.984 39.496 11.764 1.00 37.88 73 ARG A N 1
ATOM 585 C CA . ARG A 1 73 ? 6.599 38.813 13.006 1.00 37.88 73 ARG A CA 1
ATOM 586 C C . ARG A 1 73 ? 6.343 37.341 12.693 1.00 37.88 73 ARG A C 1
ATOM 588 O O . ARG A 1 73 ? 5.401 37.026 11.971 1.00 37.88 73 ARG A O 1
ATOM 595 N N . MET A 1 74 ? 7.152 36.447 13.259 1.00 33.34 74 MET A N 1
ATOM 596 C CA . MET A 1 74 ? 6.802 35.030 13.363 1.00 33.34 74 MET A CA 1
ATOM 597 C C . MET A 1 74 ? 5.587 34.916 14.288 1.00 33.34 74 MET A C 1
ATOM 599 O O . MET A 1 74 ? 5.717 35.056 15.501 1.00 33.34 74 MET A O 1
ATOM 603 N N . HIS A 1 75 ? 4.400 34.713 13.721 1.00 32.59 75 HIS A N 1
ATOM 604 C CA . HIS A 1 75 ? 3.286 34.166 14.486 1.00 32.59 75 HIS A CA 1
ATOM 605 C C . HIS A 1 75 ? 3.455 32.648 14.497 1.00 32.59 75 HIS A C 1
ATOM 607 O O . HIS A 1 75 ? 3.259 31.982 13.483 1.00 32.59 75 HIS A O 1
ATOM 613 N N . GLU A 1 76 ? 3.878 32.128 15.644 1.00 31.38 76 GLU A N 1
ATOM 614 C CA . GLU A 1 76 ? 3.850 30.707 15.961 1.00 31.38 76 GLU A CA 1
ATOM 615 C C . GLU A 1 76 ? 2.371 30.297 16.013 1.00 31.38 76 GLU A C 1
ATOM 617 O O . GLU A 1 76 ? 1.642 30.664 16.932 1.00 31.38 76 GLU A O 1
ATOM 622 N N . TYR A 1 77 ? 1.880 29.657 14.950 1.00 34.84 77 TYR A N 1
ATOM 623 C CA . TYR A 1 77 ? 0.558 29.041 14.970 1.00 34.84 77 TYR A CA 1
ATOM 624 C C . TYR A 1 77 ? 0.702 27.694 15.672 1.00 34.84 77 TYR A C 1
ATOM 626 O O . TYR A 1 77 ? 1.442 26.824 15.206 1.00 34.84 77 TYR A O 1
ATOM 634 N N . ASP A 1 78 ? 0.006 27.550 16.795 1.00 29.84 78 ASP A N 1
ATOM 635 C CA . ASP A 1 78 ? -0.067 26.329 17.587 1.00 29.84 78 ASP A CA 1
ATOM 636 C C . ASP A 1 78 ? -0.311 25.082 16.711 1.00 29.84 78 ASP A C 1
ATOM 638 O O . ASP A 1 78 ? -1.312 24.973 16.005 1.00 29.84 78 ASP A O 1
ATOM 642 N N . ASN A 1 79 ? 0.610 24.117 16.799 1.00 31.28 79 ASN A N 1
ATOM 643 C CA . ASN A 1 79 ? 0.387 22.677 16.618 1.00 31.28 79 ASN A CA 1
ATOM 644 C C . ASN A 1 79 ? -0.451 22.205 15.408 1.00 31.28 79 ASN A C 1
ATOM 646 O O . ASN A 1 79 ? -1.311 21.335 15.556 1.00 31.28 79 ASN A O 1
ATOM 650 N N . PHE A 1 80 ? -0.154 22.649 14.184 1.00 35.69 80 PHE A N 1
ATOM 651 C CA . PHE A 1 80 ? -0.564 21.870 13.009 1.00 35.69 80 PHE A CA 1
ATOM 652 C C . PHE A 1 80 ? 0.473 20.771 12.754 1.00 35.69 80 PHE A C 1
ATOM 654 O O . PHE A 1 80 ? 1.424 20.956 11.995 1.00 35.69 80 PHE A O 1
ATOM 661 N N . ILE A 1 81 ? 0.323 19.619 13.420 1.00 39.91 81 ILE A N 1
ATOM 662 C CA . ILE A 1 81 ? 1.085 18.426 13.043 1.00 39.91 81 ILE A CA 1
ATOM 663 C C . ILE A 1 81 ? 0.704 18.106 11.599 1.00 39.91 81 ILE A C 1
ATOM 665 O O . ILE A 1 81 ? -0.422 17.705 11.304 1.00 39.91 81 ILE A O 1
ATOM 669 N N . ALA A 1 82 ? 1.650 18.316 10.687 1.00 39.97 82 ALA A N 1
ATOM 670 C CA . ALA A 1 82 ? 1.618 17.731 9.364 1.00 39.97 82 ALA A CA 1
ATOM 671 C C . ALA A 1 82 ? 1.465 16.214 9.536 1.00 39.97 82 ALA A C 1
ATOM 673 O O . ALA A 1 82 ? 2.436 15.508 9.804 1.00 39.97 82 ALA A O 1
ATOM 674 N N . ASN A 1 83 ? 0.228 15.720 9.456 1.00 52.28 83 ASN A N 1
ATOM 675 C CA . ASN A 1 83 ? -0.124 14.314 9.649 1.00 52.28 83 ASN A CA 1
ATOM 676 C C . ASN A 1 83 ? 0.261 13.488 8.411 1.00 52.28 83 ASN A C 1
ATOM 678 O O . ASN A 1 83 ? -0.548 12.725 7.875 1.00 52.28 83 ASN A O 1
ATOM 682 N N . ASN A 1 84 ? 1.506 13.639 7.955 1.00 65.19 84 ASN A N 1
ATOM 683 C CA . ASN A 1 84 ? 2.105 12.746 6.983 1.00 65.19 84 ASN A CA 1
ATOM 684 C C . ASN A 1 84 ? 2.048 11.348 7.603 1.00 65.19 84 ASN A C 1
ATOM 686 O O . ASN A 1 84 ? 2.466 11.151 8.747 1.00 65.19 84 ASN A O 1
ATOM 690 N N . THR A 1 85 ? 1.507 10.383 6.867 1.00 72.00 85 THR A N 1
ATOM 691 C CA . THR A 1 85 ? 1.500 8.995 7.316 1.00 72.00 85 THR A CA 1
ATOM 692 C C . THR A 1 85 ? 2.323 8.118 6.390 1.00 72.00 85 THR A C 1
ATOM 694 O O . THR A 1 85 ? 2.173 8.179 5.162 1.00 72.00 85 THR A O 1
ATOM 697 N N . SER A 1 86 ? 3.181 7.306 7.009 1.00 75.62 86 SER A N 1
ATOM 698 C CA . SER A 1 86 ? 3.986 6.289 6.340 1.00 75.62 86 SER A CA 1
ATOM 699 C C . SER A 1 86 ? 3.146 5.083 5.928 1.00 75.62 86 SER A C 1
ATOM 701 O O . SER A 1 86 ? 3.555 4.367 5.029 1.00 75.62 86 SER A O 1
ATOM 703 N N . PHE A 1 87 ? 1.963 4.873 6.518 1.00 81.12 87 PHE A N 1
ATOM 704 C CA . PHE A 1 87 ? 1.056 3.771 6.185 1.00 81.12 87 PHE A CA 1
ATOM 705 C C . PHE A 1 87 ? -0.372 4.295 5.915 1.00 81.12 87 PHE A C 1
ATOM 707 O O . P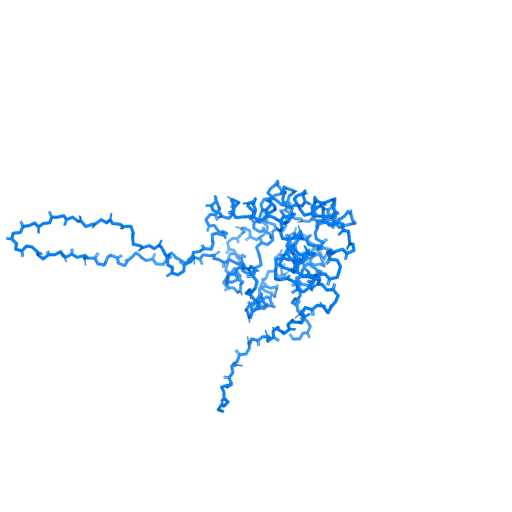HE A 1 87 ? -1.273 4.152 6.742 1.00 81.12 87 PHE A O 1
ATOM 714 N N . PRO A 1 88 ? -0.604 4.948 4.757 1.00 82.44 88 PRO A N 1
ATOM 715 C CA . PRO A 1 88 ? -1.831 5.704 4.478 1.00 82.44 88 PRO A CA 1
ATOM 716 C C . PRO A 1 88 ? -3.056 4.861 4.125 1.00 82.44 88 PRO A C 1
ATOM 718 O O . PRO A 1 88 ? -4.119 5.432 3.891 1.00 82.44 88 PRO A O 1
ATOM 721 N N . ILE A 1 89 ? -2.931 3.539 4.021 1.00 86.50 89 ILE A N 1
ATOM 722 C CA . ILE A 1 89 ? -3.866 2.753 3.218 1.00 86.50 89 ILE A CA 1
ATOM 723 C C . ILE A 1 89 ? -5.331 2.879 3.654 1.00 86.50 89 ILE A C 1
ATOM 725 O O . ILE A 1 89 ? -6.206 3.075 2.818 1.00 86.50 89 ILE A O 1
ATOM 729 N N . TYR A 1 90 ? -5.589 2.873 4.961 1.00 87.00 90 TYR A N 1
ATOM 730 C CA . TYR A 1 90 ? -6.941 2.967 5.517 1.00 87.00 90 TYR A CA 1
ATOM 731 C C . TYR A 1 90 ? -7.464 4.406 5.652 1.00 87.00 90 TYR A C 1
ATOM 733 O O . TYR A 1 90 ? -8.609 4.606 6.062 1.00 87.00 90 TYR A O 1
ATOM 741 N N . LYS A 1 91 ? -6.639 5.409 5.315 1.00 85.88 91 LYS A N 1
ATOM 742 C CA . LYS A 1 91 ? -7.038 6.824 5.239 1.00 85.88 91 LYS A CA 1
ATOM 743 C C . LYS A 1 91 ? -7.585 7.209 3.862 1.00 85.88 91 LYS A C 1
ATOM 745 O O . LYS A 1 91 ? -8.246 8.248 3.747 1.00 85.88 91 LYS A O 1
ATOM 750 N N . TYR A 1 92 ? -7.309 6.423 2.823 1.00 88.25 92 TYR A N 1
ATOM 751 C CA . TYR A 1 92 ? -7.942 6.618 1.522 1.00 88.25 92 TYR A CA 1
ATOM 752 C C . TYR A 1 92 ? -9.429 6.277 1.603 1.00 88.25 92 TYR A C 1
ATOM 754 O O . TYR A 1 92 ? -9.855 5.415 2.369 1.00 88.25 92 TYR A O 1
ATOM 762 N N . LYS A 1 93 ? -10.246 6.974 0.816 1.00 89.69 93 LYS A N 1
ATOM 763 C CA . LYS A 1 93 ? -11.618 6.537 0.560 1.00 89.69 93 LYS A CA 1
ATOM 764 C C . LYS A 1 93 ? -11.604 5.318 -0.355 1.00 89.69 93 LYS A C 1
ATOM 766 O O . LYS A 1 93 ? -10.642 5.077 -1.081 1.00 89.69 93 LYS A O 1
ATOM 771 N N . ARG A 1 94 ? -12.712 4.581 -0.361 1.00 91.56 94 ARG A N 1
ATOM 772 C CA . ARG A 1 94 ? -12.885 3.416 -1.233 1.00 91.56 94 ARG A CA 1
ATOM 773 C C . ARG A 1 94 ? -12.653 3.781 -2.702 1.00 91.56 94 ARG A C 1
ATOM 775 O O . ARG A 1 94 ? -11.943 3.067 -3.395 1.00 91.56 94 ARG A O 1
ATOM 782 N N . GLU A 1 95 ? -13.234 4.885 -3.157 1.00 93.31 95 GLU A N 1
ATOM 783 C CA . GLU A 1 95 ? -13.168 5.335 -4.551 1.00 93.31 95 GLU A CA 1
ATOM 784 C C . GLU A 1 95 ? -11.748 5.778 -4.918 1.00 93.31 95 GLU A C 1
ATOM 786 O O . GLU A 1 95 ? -11.239 5.395 -5.965 1.00 93.31 95 GLU A O 1
ATOM 791 N N . GLU A 1 96 ? -11.084 6.506 -4.014 1.00 93.31 96 GLU A N 1
ATOM 792 C CA . GLU A 1 96 ? -9.684 6.930 -4.160 1.00 93.31 96 GLU A CA 1
ATOM 793 C C . GLU A 1 96 ? -8.754 5.716 -4.293 1.00 93.31 96 GLU A C 1
ATOM 795 O O . GLU A 1 96 ? -7.853 5.699 -5.128 1.00 93.31 96 GLU A O 1
ATOM 800 N N . LEU A 1 97 ? -8.981 4.678 -3.484 1.00 93.25 97 LEU A N 1
ATOM 801 C CA . LEU A 1 97 ? -8.162 3.475 -3.519 1.00 93.25 97 LEU A CA 1
ATOM 802 C C . LEU A 1 97 ? -8.423 2.624 -4.768 1.00 93.25 97 LEU A C 1
ATOM 804 O O . LEU A 1 97 ? -7.485 2.051 -5.312 1.00 93.25 97 LEU A O 1
ATOM 808 N N . LEU A 1 98 ? -9.668 2.566 -5.248 1.00 94.75 98 LEU A N 1
ATOM 809 C CA . LEU A 1 98 ? -9.995 1.914 -6.519 1.00 94.75 98 LEU A CA 1
ATOM 810 C C . LEU A 1 98 ? -9.338 2.634 -7.704 1.00 94.75 98 LEU A C 1
ATOM 812 O O . LEU A 1 98 ? -8.742 1.969 -8.542 1.00 94.75 98 LEU A O 1
ATOM 816 N N . GLU A 1 99 ? -9.348 3.970 -7.723 1.00 95.56 99 GLU A N 1
ATOM 817 C CA . GLU A 1 99 ? -8.657 4.765 -8.749 1.00 95.56 99 GLU A CA 1
ATOM 818 C C . GLU A 1 99 ? -7.141 4.483 -8.761 1.00 95.56 99 GLU A C 1
ATOM 820 O O . GLU A 1 99 ? -6.529 4.313 -9.818 1.00 95.56 99 GLU A O 1
ATOM 825 N N . LEU A 1 100 ? -6.528 4.363 -7.577 1.00 95.25 100 LEU A N 1
ATOM 826 C CA . LEU A 1 100 ? -5.124 3.964 -7.440 1.00 95.25 100 LEU A CA 1
ATOM 827 C C . LEU A 1 100 ? -4.883 2.525 -7.911 1.00 95.25 100 LEU A C 1
ATOM 829 O O . LEU A 1 100 ? -3.871 2.256 -8.559 1.00 95.25 100 LEU A O 1
ATOM 833 N N . CYS A 1 101 ? -5.808 1.607 -7.634 1.00 95.69 101 CYS A N 1
ATOM 834 C CA . CYS A 1 101 ? -5.710 0.230 -8.105 1.00 95.69 101 CYS A CA 1
ATOM 835 C C . CYS A 1 101 ? -5.828 0.108 -9.624 1.00 95.69 101 CYS A C 1
ATOM 837 O O . CYS A 1 101 ? -5.068 -0.658 -10.217 1.00 95.69 101 CYS A O 1
ATOM 839 N N . ASP A 1 102 ? -6.691 0.893 -10.264 1.00 94.69 102 ASP A N 1
ATOM 840 C CA . ASP A 1 102 ? -6.780 0.947 -11.724 1.00 94.69 102 ASP A CA 1
ATOM 841 C C . ASP A 1 102 ? -5.465 1.470 -12.326 1.00 94.69 102 ASP A C 1
ATOM 843 O O . ASP A 1 102 ? -4.917 0.887 -13.267 1.00 94.69 102 ASP A O 1
ATOM 847 N N . GLY A 1 103 ? -4.887 2.518 -11.728 1.00 93.94 103 GLY A N 1
ATOM 848 C CA . GLY A 1 103 ? -3.562 3.021 -12.097 1.00 93.94 103 GLY A CA 1
ATOM 849 C C . GLY A 1 103 ? -2.455 1.972 -11.936 1.00 93.94 103 GLY A C 1
ATOM 850 O O . GLY A 1 103 ? -1.591 1.844 -12.805 1.00 93.94 103 GLY A O 1
ATOM 851 N N . TYR A 1 104 ? -2.496 1.185 -10.858 1.00 94.62 104 TYR A N 1
ATOM 852 C CA . TYR A 1 104 ? -1.543 0.104 -10.614 1.00 94.62 104 TYR A CA 1
ATOM 853 C C . TYR A 1 104 ? -1.710 -1.062 -11.597 1.00 94.62 104 TYR A C 1
ATOM 855 O O . TYR A 1 104 ? -0.716 -1.598 -12.079 1.00 94.62 104 TYR A O 1
ATOM 863 N N . ALA A 1 105 ? -2.937 -1.429 -11.969 1.00 93.31 105 ALA A N 1
ATOM 864 C CA . ALA A 1 105 ? -3.184 -2.454 -12.982 1.00 93.31 105 ALA A CA 1
ATOM 865 C C . ALA A 1 105 ? -2.653 -2.033 -14.367 1.00 93.31 105 ALA A C 1
ATOM 867 O O . ALA A 1 105 ? -2.032 -2.833 -15.074 1.00 93.31 105 ALA A O 1
ATOM 868 N N . ASN A 1 106 ? -2.819 -0.755 -14.727 1.00 91.50 106 ASN A N 1
ATOM 869 C CA . ASN A 1 106 ? -2.337 -0.193 -15.993 1.00 91.50 106 ASN A CA 1
ATOM 870 C C . ASN A 1 106 ? -0.810 -0.263 -16.153 1.00 91.50 106 ASN A C 1
ATOM 872 O O . ASN A 1 106 ? -0.318 -0.368 -17.281 1.00 91.50 106 ASN A O 1
ATOM 876 N N . LEU A 1 107 ? -0.055 -0.274 -15.049 1.00 90.19 107 LEU A N 1
ATOM 877 C CA . LEU A 1 107 ? 1.397 -0.456 -15.070 1.00 90.19 107 LEU A CA 1
ATOM 878 C C . LEU A 1 107 ? 1.798 -1.724 -15.833 1.00 90.19 107 LEU A C 1
ATOM 880 O O . LEU A 1 107 ? 2.660 -1.674 -16.712 1.00 90.19 107 LEU A O 1
ATOM 884 N N . PHE A 1 108 ? 1.150 -2.849 -15.520 1.00 89.31 108 PHE A N 1
ATOM 885 C CA . PHE A 1 108 ? 1.459 -4.150 -16.114 1.00 89.31 108 PHE A CA 1
ATOM 886 C C . PHE A 1 108 ? 1.096 -4.209 -17.595 1.00 89.31 108 PHE A C 1
ATOM 888 O O . PHE A 1 108 ? 1.827 -4.821 -18.373 1.00 89.31 108 PHE A O 1
ATOM 895 N N . MET A 1 109 ? 0.025 -3.522 -17.999 1.00 88.62 109 MET A N 1
ATOM 896 C CA . MET A 1 109 ? -0.368 -3.423 -19.407 1.00 88.62 109 MET A CA 1
ATOM 897 C C . MET A 1 109 ? 0.592 -2.545 -20.224 1.00 88.62 109 MET A C 1
ATOM 899 O O . MET A 1 109 ? 0.843 -2.829 -21.391 1.00 88.62 109 MET A O 1
ATOM 903 N N . CYS A 1 110 ? 1.170 -1.507 -19.616 1.00 91.50 110 CYS A N 1
ATOM 904 C CA . CYS A 1 110 ? 2.072 -0.570 -20.291 1.00 91.50 110 CYS A CA 1
ATOM 905 C C . CYS A 1 110 ? 3.531 -1.069 -20.367 1.00 91.50 110 CYS A C 1
ATOM 907 O O . CYS A 1 110 ? 4.153 -1.084 -21.440 1.00 91.50 110 CYS A O 1
ATOM 909 N N . ALA A 1 111 ? 4.104 -1.479 -19.230 1.00 87.94 111 ALA A N 1
ATOM 910 C CA . ALA A 1 111 ? 5.521 -1.844 -19.130 1.00 87.94 111 ALA A CA 1
ATOM 911 C C . ALA A 1 111 ? 5.793 -3.324 -19.450 1.00 87.94 111 ALA A C 1
ATOM 913 O O . ALA A 1 111 ? 6.919 -3.675 -19.815 1.00 87.94 111 ALA A O 1
ATOM 914 N N . GLY A 1 112 ? 4.770 -4.177 -19.338 1.00 88.75 112 GLY A N 1
ATOM 915 C CA . GLY A 1 112 ? 4.906 -5.630 -19.371 1.00 88.75 112 GLY A CA 1
ATOM 916 C C . GLY A 1 112 ? 5.381 -6.196 -18.028 1.00 88.75 112 GLY A C 1
ATOM 917 O O . GLY A 1 112 ? 6.193 -5.592 -17.324 1.00 88.75 112 GLY A O 1
ATOM 918 N N . SER A 1 113 ? 4.875 -7.378 -17.668 1.00 86.19 113 SER A N 1
ATOM 919 C CA . SER A 1 113 ? 5.172 -8.041 -16.388 1.00 86.19 113 SER A CA 1
ATOM 920 C C . SER A 1 113 ? 6.655 -8.368 -16.204 1.00 86.19 113 SER A C 1
ATOM 922 O O . SER A 1 113 ? 7.172 -8.255 -15.093 1.00 86.19 113 SER A O 1
ATOM 924 N N . GLU A 1 114 ? 7.350 -8.731 -17.281 1.00 86.94 114 GLU A N 1
ATOM 925 C CA . GLU A 1 114 ? 8.776 -9.062 -17.264 1.00 86.94 114 GLU A CA 1
ATOM 926 C C . GLU A 1 114 ? 9.630 -7.859 -16.842 1.00 86.94 114 GLU A C 1
ATOM 928 O O . GLU A 1 114 ? 10.395 -7.955 -15.881 1.00 86.94 114 GLU A O 1
ATOM 933 N N . SER A 1 115 ? 9.427 -6.696 -17.472 1.00 85.56 115 SER A N 1
ATOM 934 C CA . SER A 1 115 ? 10.147 -5.459 -17.139 1.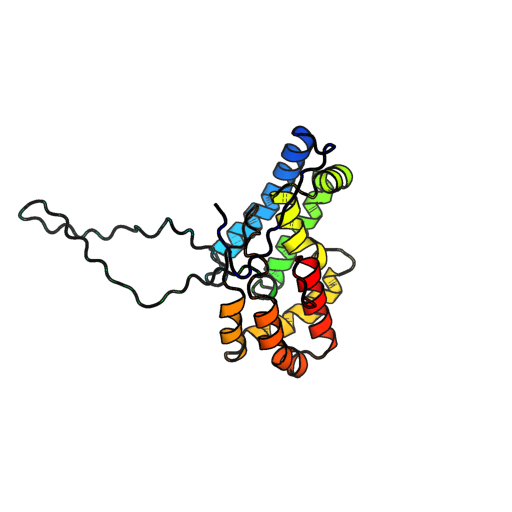00 85.56 115 SER A CA 1
ATOM 935 C C . SER A 1 115 ? 9.961 -5.061 -15.677 1.00 85.56 115 SER A C 1
ATOM 937 O O . SER A 1 115 ? 10.926 -4.724 -14.993 1.00 85.56 115 SER A O 1
ATOM 939 N N . ILE A 1 116 ? 8.724 -5.147 -15.180 1.00 86.56 116 ILE A N 1
ATOM 940 C CA . ILE A 1 116 ? 8.384 -4.816 -13.791 1.00 86.56 116 ILE A CA 1
ATOM 941 C C . ILE A 1 116 ? 9.068 -5.784 -12.828 1.00 86.56 116 ILE A C 1
ATOM 943 O O . ILE A 1 116 ? 9.643 -5.346 -11.835 1.00 86.56 116 ILE A O 1
ATOM 947 N N . THR A 1 117 ? 9.039 -7.083 -13.137 1.00 88.12 117 THR A N 1
ATOM 948 C CA . THR A 1 117 ? 9.632 -8.138 -12.300 1.00 88.12 117 THR A CA 1
ATOM 949 C C . THR A 1 117 ? 11.152 -8.000 -12.223 1.00 88.12 117 THR A C 1
ATOM 951 O O . THR A 1 117 ? 11.753 -8.143 -11.161 1.00 88.12 117 THR A O 1
ATOM 954 N N . ILE A 1 118 ? 11.795 -7.665 -13.338 1.00 89.25 118 ILE A N 1
ATOM 955 C CA . ILE A 1 118 ? 13.242 -7.459 -13.377 1.00 89.25 118 ILE A CA 1
ATOM 956 C C . ILE A 1 118 ? 13.626 -6.170 -12.630 1.00 89.25 118 ILE A C 1
ATOM 958 O O . ILE A 1 118 ? 14.629 -6.141 -11.918 1.00 89.25 118 ILE A O 1
ATOM 962 N N . CYS A 1 119 ? 12.811 -5.118 -12.728 1.00 88.44 119 CYS A N 1
ATOM 963 C CA . CYS A 1 119 ? 13.052 -3.820 -12.097 1.00 88.44 119 CYS A CA 1
ATOM 964 C C . CYS A 1 119 ? 12.361 -3.646 -10.728 1.00 88.44 119 CYS A C 1
ATOM 966 O O . CYS A 1 119 ? 12.143 -2.516 -10.298 1.00 88.44 119 CYS A O 1
ATOM 968 N N . LEU A 1 120 ? 12.056 -4.733 -10.005 1.00 87.44 120 LEU A N 1
ATOM 969 C CA . LEU A 1 120 ? 11.312 -4.692 -8.731 1.00 87.44 120 LEU A CA 1
ATOM 970 C C . LEU A 1 120 ? 11.939 -3.815 -7.639 1.00 87.44 120 LEU A C 1
ATOM 972 O O . LEU A 1 120 ? 11.219 -3.327 -6.772 1.00 87.44 120 LEU A O 1
ATOM 976 N N . ASN A 1 121 ? 13.262 -3.641 -7.663 1.00 85.94 121 ASN A N 1
ATOM 977 C CA . ASN A 1 121 ? 13.991 -2.832 -6.683 1.00 85.94 121 ASN A CA 1
ATOM 978 C C . ASN A 1 121 ? 14.181 -1.372 -7.121 1.00 85.94 121 ASN A C 1
ATOM 980 O O . ASN A 1 121 ? 14.774 -0.596 -6.373 1.00 85.94 121 ASN A O 1
ATOM 984 N N . ASP A 1 122 ? 13.683 -0.983 -8.302 1.00 88.00 122 ASP A N 1
ATOM 985 C CA . ASP A 1 122 ? 13.593 0.427 -8.675 1.00 88.00 122 ASP A CA 1
ATOM 986 C C . ASP A 1 122 ? 12.693 1.166 -7.688 1.00 88.00 122 ASP A C 1
ATOM 988 O O . ASP A 1 122 ? 11.608 0.695 -7.362 1.00 88.00 122 ASP A O 1
ATOM 992 N N . GLU A 1 123 ? 13.134 2.331 -7.220 1.00 87.00 123 GLU A N 1
ATOM 993 C CA . GLU A 1 123 ? 12.473 3.090 -6.152 1.00 87.00 123 GLU A CA 1
ATOM 994 C C . GLU A 1 123 ? 10.985 3.337 -6.423 1.00 87.00 123 GLU A C 1
ATOM 996 O O . GLU A 1 123 ? 10.164 3.193 -5.519 1.00 87.00 123 GLU A O 1
ATOM 1001 N N . MET A 1 124 ? 10.623 3.654 -7.669 1.00 86.31 124 MET A N 1
ATOM 1002 C CA . MET A 1 124 ? 9.241 3.943 -8.057 1.00 86.31 124 MET A CA 1
ATOM 1003 C C . MET A 1 124 ? 8.403 2.665 -8.142 1.00 86.31 124 MET A C 1
ATOM 1005 O O . MET A 1 124 ? 7.269 2.628 -7.664 1.00 86.31 124 MET A O 1
ATOM 1009 N N . VAL A 1 125 ? 8.968 1.609 -8.736 1.00 89.25 125 VAL A N 1
ATOM 1010 C CA . VAL A 1 125 ? 8.317 0.294 -8.863 1.00 89.25 125 VAL A CA 1
ATOM 1011 C C . VAL A 1 125 ? 8.057 -0.297 -7.491 1.00 89.25 125 VAL A C 1
ATOM 1013 O O . VAL A 1 125 ? 6.947 -0.736 -7.194 1.00 89.25 125 VAL A O 1
ATOM 1016 N N . ARG A 1 126 ? 9.078 -0.259 -6.642 1.00 89.06 126 ARG A N 1
ATOM 1017 C CA . ARG A 1 126 ? 9.030 -0.745 -5.275 1.00 89.06 126 ARG A CA 1
ATOM 1018 C C . ARG A 1 126 ? 8.024 0.040 -4.450 1.00 89.06 126 ARG A C 1
ATOM 1020 O O . ARG A 1 126 ? 7.180 -0.572 -3.812 1.00 89.06 126 ARG A O 1
ATOM 1027 N N . PHE A 1 127 ? 8.039 1.370 -4.534 1.00 89.69 127 PHE A N 1
ATOM 1028 C CA . PHE A 1 127 ? 7.045 2.208 -3.867 1.00 89.69 127 PHE A CA 1
ATOM 1029 C C . PHE A 1 127 ? 5.614 1.814 -4.253 1.00 89.69 127 PHE A C 1
ATOM 1031 O O . PHE A 1 127 ? 4.791 1.559 -3.373 1.00 89.69 127 PHE A O 1
ATOM 1038 N N . ALA A 1 128 ? 5.326 1.713 -5.556 1.00 91.56 128 ALA A N 1
ATOM 1039 C CA . ALA A 1 128 ? 4.001 1.348 -6.048 1.00 91.56 128 ALA A CA 1
ATOM 1040 C C . ALA A 1 128 ? 3.597 -0.070 -5.615 1.00 91.56 128 ALA A C 1
ATOM 1042 O O . ALA A 1 128 ? 2.475 -0.286 -5.160 1.00 91.56 128 ALA A O 1
ATOM 1043 N N . ARG A 1 129 ? 4.519 -1.034 -5.710 1.00 91.81 129 ARG A N 1
ATOM 1044 C CA . ARG A 1 129 ? 4.306 -2.414 -5.261 1.00 91.81 129 ARG A CA 1
ATOM 1045 C C . ARG A 1 129 ? 4.009 -2.478 -3.769 1.00 91.81 129 ARG A C 1
ATOM 1047 O O . ARG A 1 129 ? 3.051 -3.131 -3.384 1.00 91.81 129 ARG A O 1
ATOM 1054 N N . ASP A 1 130 ? 4.794 -1.809 -2.941 1.00 90.19 130 ASP A N 1
ATOM 1055 C CA . ASP A 1 130 ? 4.642 -1.909 -1.495 1.00 90.19 130 ASP A CA 1
ATOM 1056 C C . ASP A 1 130 ? 3.315 -1.283 -1.037 1.00 90.19 130 ASP A C 1
ATOM 1058 O O . ASP A 1 130 ? 2.642 -1.828 -0.170 1.00 90.19 130 ASP A O 1
ATOM 1062 N N . HIS A 1 131 ? 2.892 -0.171 -1.649 1.00 89.50 131 HIS A N 1
ATOM 1063 C CA . HIS A 1 131 ? 1.659 0.526 -1.264 1.00 89.50 131 HIS A CA 1
ATOM 1064 C C . HIS A 1 131 ? 0.385 -0.092 -1.852 1.00 89.50 131 HIS A C 1
ATOM 1066 O O . HIS A 1 131 ? -0.673 -0.012 -1.228 1.00 89.50 131 HIS A O 1
ATOM 1072 N N . PHE A 1 132 ? 0.462 -0.675 -3.051 1.00 92.94 132 PHE A N 1
ATOM 1073 C CA . PHE A 1 132 ? -0.722 -1.086 -3.816 1.00 92.94 132 PHE A CA 1
ATOM 1074 C C . PHE A 1 132 ? -0.706 -2.555 -4.232 1.00 92.94 132 PHE A C 1
ATOM 1076 O O . PHE A 1 132 ? -1.765 -3.127 -4.473 1.00 92.94 132 PHE A O 1
ATOM 1083 N N . GLY A 1 133 ? 0.464 -3.190 -4.284 1.00 92.81 133 GLY A N 1
ATOM 1084 C CA . GLY A 1 133 ? 0.662 -4.529 -4.835 1.00 92.81 133 GLY A CA 1
ATOM 1085 C C . GLY A 1 133 ? -0.195 -5.591 -4.169 1.00 92.81 133 GLY A C 1
ATOM 1086 O O . GLY A 1 133 ? -0.876 -6.333 -4.865 1.00 92.81 133 GLY A O 1
ATOM 1087 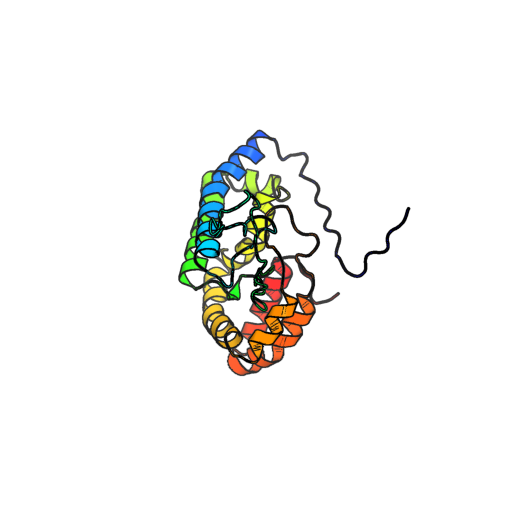N N . TYR A 1 134 ? -0.250 -5.626 -2.838 1.00 94.25 134 TYR A N 1
ATOM 1088 C CA . TYR A 1 134 ? -1.114 -6.581 -2.144 1.00 94.25 134 TYR A CA 1
ATOM 1089 C C . TYR A 1 134 ? -2.593 -6.361 -2.468 1.00 94.25 134 TYR A C 1
ATOM 1091 O O . TYR A 1 134 ? -3.309 -7.292 -2.832 1.00 94.25 134 TYR A O 1
ATOM 1099 N N . ILE A 1 135 ? -3.039 -5.114 -2.363 1.00 93.50 135 ILE A N 1
ATOM 1100 C CA . ILE A 1 135 ? -4.452 -4.735 -2.297 1.00 93.50 135 ILE A CA 1
ATOM 1101 C C . ILE A 1 135 ? -5.098 -4.737 -3.670 1.00 93.50 135 ILE A C 1
ATOM 1103 O O . ILE A 1 135 ? -6.227 -5.190 -3.830 1.00 93.50 135 ILE A O 1
ATOM 1107 N N . CYS A 1 136 ? -4.368 -4.247 -4.663 1.00 94.62 136 CYS A N 1
ATOM 1108 C CA . CYS A 1 136 ? -4.864 -4.045 -6.012 1.00 94.62 136 CYS A CA 1
ATOM 1109 C C . CYS A 1 136 ? -4.739 -5.296 -6.887 1.00 94.62 136 CYS A C 1
ATOM 1111 O O . CYS A 1 136 ? -5.070 -5.256 -8.070 1.00 94.62 136 CYS A O 1
ATOM 1113 N N . THR A 1 137 ? -4.294 -6.425 -6.328 1.00 91.44 137 THR A N 1
ATOM 1114 C CA . THR A 1 137 ? -4.323 -7.698 -7.051 1.00 91.44 137 THR A CA 1
ATOM 1115 C C . THR A 1 137 ? -5.759 -8.193 -7.253 1.00 91.44 137 THR A C 1
ATOM 1117 O O . THR A 1 137 ? -6.593 -8.063 -6.348 1.00 91.44 137 THR A O 1
ATOM 1120 N N . PRO A 1 138 ? -6.064 -8.847 -8.392 1.00 89.31 138 PRO A N 1
ATOM 1121 C CA . PRO A 1 138 ? -7.383 -9.431 -8.636 1.00 89.31 138 PRO A CA 1
ATOM 1122 C C . PRO A 1 138 ? -7.837 -10.399 -7.535 1.00 89.31 138 PRO A C 1
ATOM 1124 O O . PRO A 1 138 ? -9.032 -10.509 -7.263 1.00 89.31 138 PRO A O 1
ATOM 1127 N N . GLN A 1 139 ? -6.890 -11.088 -6.888 1.00 90.25 139 GLN A N 1
ATOM 1128 C CA . GLN A 1 139 ? -7.176 -12.051 -5.826 1.00 90.25 139 GLN A CA 1
ATOM 1129 C C . GLN A 1 139 ? -7.600 -11.376 -4.514 1.00 90.25 139 GLN A C 1
ATOM 1131 O O . GLN A 1 139 ? -8.459 -11.908 -3.810 1.00 90.25 139 GLN A O 1
ATOM 1136 N N . ASN A 1 140 ? -7.033 -10.211 -4.184 1.00 93.75 140 ASN A N 1
ATOM 1137 C CA . ASN A 1 140 ? -7.246 -9.577 -2.882 1.00 93.75 140 ASN A CA 1
ATOM 1138 C C . ASN A 1 140 ? -8.243 -8.420 -2.925 1.00 93.75 140 ASN A C 1
ATOM 1140 O O . ASN A 1 140 ? -8.962 -8.237 -1.945 1.00 93.75 140 ASN A O 1
ATOM 1144 N N . ILE A 1 141 ? -8.359 -7.680 -4.035 1.00 94.06 141 ILE A N 1
ATOM 1145 C CA . ILE A 1 141 ? -9.110 -6.413 -4.082 1.00 94.06 141 ILE A CA 1
ATOM 1146 C C . ILE A 1 141 ? -10.544 -6.546 -3.563 1.00 94.06 141 ILE A C 1
ATOM 1148 O O . ILE A 1 141 ? -10.986 -5.755 -2.733 1.00 94.06 141 ILE A O 1
ATOM 1152 N N . LYS A 1 142 ? -11.267 -7.598 -3.962 1.00 92.44 142 LYS A N 1
ATOM 1153 C CA . LYS A 1 142 ? -12.642 -7.837 -3.500 1.00 92.44 142 LYS A CA 1
ATOM 1154 C C . LYS A 1 142 ? -12.703 -8.106 -1.993 1.00 92.44 142 LYS A C 1
ATOM 1156 O O . LYS A 1 142 ? -13.604 -7.599 -1.324 1.00 92.44 142 LYS A O 1
ATOM 1161 N N . ARG A 1 143 ? -11.765 -8.902 -1.466 1.00 92.62 143 ARG A N 1
ATOM 1162 C CA . ARG A 1 143 ? -11.694 -9.254 -0.040 1.00 92.62 143 ARG A CA 1
ATOM 1163 C C . ARG A 1 143 ? -11.284 -8.040 0.787 1.00 92.62 143 ARG A C 1
ATOM 1165 O O . ARG A 1 143 ? -12.010 -7.673 1.703 1.00 92.62 143 ARG A O 1
ATOM 1172 N N . PHE A 1 144 ? -10.210 -7.360 0.404 1.00 93.75 144 PHE A N 1
ATOM 1173 C CA . PHE A 1 144 ? -9.733 -6.150 1.065 1.00 93.75 144 PHE A CA 1
ATOM 1174 C C . PHE A 1 144 ? -10.834 -5.081 1.139 1.00 93.75 144 PHE A C 1
ATOM 1176 O O . PHE A 1 144 ? -11.151 -4.563 2.209 1.00 93.75 144 PHE A O 1
ATOM 1183 N N . MET A 1 145 ? -11.515 -4.822 0.019 1.00 93.06 145 MET A N 1
ATOM 1184 C CA . MET A 1 145 ? -12.583 -3.823 -0.068 1.00 93.06 145 MET A CA 1
ATOM 1185 C C . MET A 1 145 ? -13.823 -4.157 0.774 1.00 93.06 145 MET A C 1
ATOM 1187 O O . MET A 1 145 ? -14.600 -3.250 1.078 1.00 93.06 145 MET A O 1
ATOM 1191 N N . LYS A 1 146 ? -14.036 -5.426 1.148 1.00 92.69 146 LYS A N 1
ATOM 1192 C CA . LYS A 1 146 ? -15.093 -5.830 2.092 1.00 92.69 146 LYS A CA 1
ATOM 1193 C C . LYS A 1 146 ? -14.777 -5.338 3.508 1.00 92.69 146 LYS A C 1
ATOM 1195 O O . LYS A 1 146 ? -15.674 -4.873 4.203 1.00 92.69 146 LYS A O 1
ATOM 1200 N N . HIS A 1 147 ? -13.512 -5.421 3.914 1.00 93.38 147 HIS A N 1
ATOM 1201 C CA . HIS A 1 147 ? -13.055 -5.049 5.255 1.00 93.38 147 HIS A CA 1
ATOM 1202 C C . HIS A 1 147 ? -12.743 -3.552 5.382 1.00 93.38 147 HIS A C 1
ATOM 1204 O O . HIS A 1 147 ? -12.967 -2.966 6.441 1.00 93.38 147 HIS A O 1
ATOM 1210 N N . HIS A 1 148 ? -12.302 -2.920 4.291 1.00 92.12 148 HIS A N 1
ATOM 1211 C CA . HIS A 1 148 ? -11.853 -1.528 4.258 1.00 92.12 148 HIS A CA 1
ATOM 1212 C C . HIS A 1 148 ? -12.838 -0.543 4.902 1.00 92.12 148 HIS A C 1
ATOM 1214 O O . HIS A 1 148 ? -12.439 0.263 5.733 1.00 92.12 148 HIS A O 1
ATOM 1220 N N . VAL A 1 149 ? -14.133 -0.623 4.564 1.00 88.12 149 VAL A N 1
ATOM 1221 C CA . VAL A 1 149 ? -15.143 0.323 5.077 1.00 88.12 149 VAL A CA 1
ATOM 1222 C C . VAL A 1 149 ? -15.231 0.275 6.604 1.00 88.12 149 VAL A C 1
ATOM 1224 O O . VAL A 1 149 ? -15.238 1.324 7.243 1.00 88.12 149 VAL A O 1
ATOM 1227 N N . CYS A 1 150 ? -15.239 -0.927 7.190 1.00 92.06 150 CYS A N 1
ATOM 1228 C CA . CYS A 1 150 ? -15.286 -1.071 8.643 1.00 92.06 150 CYS A CA 1
ATOM 1229 C C . CYS A 1 150 ? -14.009 -0.537 9.296 1.00 92.06 150 CYS A C 1
ATOM 1231 O O . CYS A 1 150 ? -14.092 0.222 10.258 1.00 92.06 150 CYS A O 1
ATOM 1233 N N . ILE A 1 151 ? -12.838 -0.878 8.742 1.00 91.44 151 ILE A N 1
ATOM 1234 C CA . ILE A 1 151 ? -11.547 -0.415 9.265 1.00 91.44 151 ILE A CA 1
ATOM 1235 C C . ILE A 1 151 ? -11.491 1.114 9.252 1.00 91.44 151 ILE A C 1
ATOM 1237 O O . ILE A 1 151 ? -11.237 1.718 10.288 1.00 91.44 151 ILE A O 1
ATOM 1241 N N . SER A 1 152 ? -11.780 1.756 8.116 1.00 88.38 152 SER A N 1
ATOM 1242 C CA . SER A 1 152 ? -11.745 3.218 8.006 1.00 88.38 152 SER A CA 1
ATOM 1243 C C . SER A 1 152 ? -12.700 3.902 8.988 1.00 88.38 152 SER A C 1
ATOM 1245 O O . SER A 1 152 ? -12.339 4.923 9.565 1.00 88.38 152 SER A O 1
ATOM 1247 N N . MET A 1 153 ? -13.891 3.339 9.222 1.00 86.00 153 MET A N 1
ATOM 1248 C CA . MET A 1 153 ? -14.834 3.863 10.218 1.00 86.00 153 MET A CA 1
ATOM 1249 C C . MET A 1 153 ? -14.334 3.671 11.654 1.00 86.00 153 MET A C 1
ATOM 1251 O O . MET A 1 153 ? -14.397 4.602 12.450 1.00 86.00 153 MET A O 1
ATOM 1255 N N . ALA A 1 154 ? -13.805 2.493 11.991 1.00 88.94 154 ALA A N 1
ATOM 1256 C CA . ALA A 1 154 ? -13.261 2.209 13.319 1.00 88.94 154 ALA A CA 1
ATOM 1257 C C . ALA A 1 154 ? -12.021 3.064 13.637 1.00 88.94 154 ALA A C 1
ATOM 1259 O O . ALA A 1 154 ? -11.828 3.486 14.777 1.00 88.94 154 ALA A O 1
ATOM 1260 N N . LEU A 1 155 ? -11.201 3.363 12.626 1.00 85.50 155 LEU 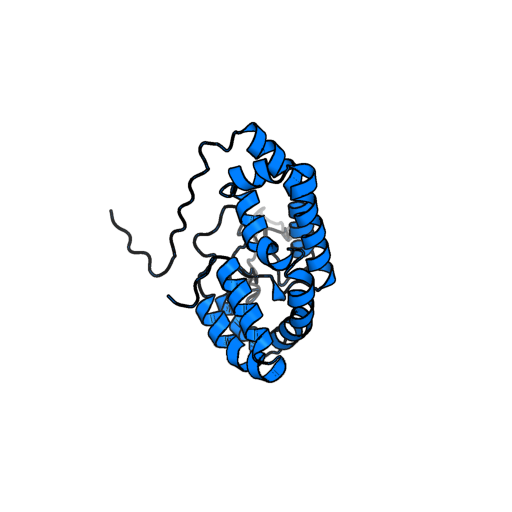A N 1
ATOM 1261 C CA . LEU A 1 155 ? -10.026 4.225 12.751 1.00 85.50 155 LEU A CA 1
ATOM 1262 C C . LEU A 1 155 ? -10.356 5.720 12.812 1.00 85.50 155 LEU A C 1
ATOM 1264 O O . LEU A 1 155 ? -9.521 6.492 13.278 1.00 85.50 155 LEU A O 1
ATOM 1268 N N . ALA A 1 156 ? -11.540 6.125 12.348 1.00 80.06 156 ALA A N 1
ATOM 1269 C CA . ALA A 1 156 ? -12.034 7.494 12.474 1.00 80.06 156 ALA A CA 1
ATOM 1270 C C . ALA A 1 156 ? -12.619 7.794 13.867 1.00 80.06 156 ALA A C 1
ATOM 1272 O O . ALA A 1 156 ? -12.936 8.946 14.153 1.00 80.06 156 ALA A O 1
ATOM 1273 N N . ASP A 1 157 ? -12.773 6.785 14.730 1.00 76.25 157 ASP A N 1
ATOM 1274 C CA . ASP A 1 157 ? -13.157 7.002 16.123 1.00 76.25 157 ASP A CA 1
ATOM 1275 C C . ASP A 1 157 ? -12.023 7.700 16.895 1.00 76.25 157 ASP A C 1
ATOM 1277 O O . ASP A 1 157 ? -10.842 7.386 16.734 1.00 76.25 157 ASP A O 1
ATOM 1281 N N . THR A 1 158 ? -12.391 8.621 17.779 1.00 62.09 158 THR A N 1
ATOM 1282 C CA . THR A 1 158 ? -11.488 9.442 18.603 1.00 62.09 158 THR A CA 1
ATOM 1283 C C . THR A 1 158 ? -10.501 8.628 19.444 1.00 62.09 158 THR A C 1
ATOM 1285 O O . THR A 1 158 ? -9.376 9.070 19.687 1.00 62.09 158 THR A O 1
ATOM 1288 N N . ASN A 1 159 ? -10.869 7.412 19.857 1.00 69.81 159 ASN A N 1
ATOM 1289 C CA . ASN A 1 159 ? -9.949 6.510 20.556 1.00 69.81 159 ASN A CA 1
ATOM 1290 C C . ASN A 1 159 ? -8.819 6.009 19.642 1.00 69.81 159 ASN A C 1
ATOM 1292 O O . ASN A 1 159 ? -7.667 5.938 20.070 1.00 69.81 159 ASN A O 1
ATOM 1296 N N . SER A 1 160 ? -9.136 5.727 18.378 1.00 74.50 160 SER A N 1
ATOM 1297 C CA . SER A 1 160 ? -8.193 5.249 17.362 1.00 74.50 160 SER A CA 1
ATOM 1298 C C . SER A 1 160 ? -7.352 6.372 16.755 1.00 74.50 160 SER A C 1
ATOM 1300 O O . SER A 1 160 ? -6.258 6.119 16.245 1.00 74.50 160 SER A O 1
ATOM 1302 N N . GLU A 1 161 ? -7.824 7.620 16.823 1.00 74.12 161 GLU A N 1
ATOM 1303 C CA . GLU A 1 161 ? -7.089 8.790 16.334 1.00 74.12 161 GLU A CA 1
ATOM 1304 C C . GLU A 1 161 ? -5.740 8.949 17.051 1.00 74.12 161 GLU A C 1
ATOM 1306 O O . GLU A 1 161 ? -4.725 9.235 16.417 1.00 74.12 161 GLU A O 1
ATOM 1311 N N . LYS A 1 162 ? -5.682 8.636 18.352 1.00 82.38 162 LYS A N 1
ATOM 1312 C CA . LYS A 1 162 ? -4.433 8.650 19.132 1.00 82.38 162 LYS A CA 1
ATOM 1313 C C . LYS A 1 162 ? -3.390 7.675 18.586 1.00 82.38 162 LYS A C 1
ATOM 1315 O O . LYS A 1 162 ? -2.200 7.967 18.642 1.00 82.38 162 LYS A O 1
ATOM 1320 N N . CYS A 1 163 ? -3.814 6.554 17.999 1.00 86.94 163 CYS A N 1
ATOM 1321 C CA . CYS A 1 163 ? -2.897 5.575 17.418 1.00 86.94 163 CYS A CA 1
ATOM 1322 C C . CYS A 1 163 ? -2.158 6.127 16.188 1.00 86.94 163 CYS A C 1
ATOM 1324 O O . CYS A 1 163 ? -1.061 5.667 15.877 1.00 86.94 163 CYS A O 1
ATOM 1326 N N . GLN A 1 164 ? -2.707 7.140 15.506 1.00 83.19 164 GLN A N 1
ATOM 1327 C CA . GLN A 1 164 ? -2.105 7.727 14.301 1.00 83.19 164 GLN A CA 1
ATOM 1328 C C . GLN A 1 164 ? -0.706 8.298 14.552 1.00 83.19 164 GLN A C 1
ATOM 1330 O O . GLN A 1 164 ? 0.109 8.329 13.632 1.00 83.19 164 GLN A O 1
ATOM 1335 N N . MET A 1 165 ? -0.401 8.687 15.795 1.00 82.56 165 MET A N 1
ATOM 1336 C CA . MET A 1 165 ? 0.916 9.204 16.169 1.00 82.56 165 MET A CA 1
ATOM 1337 C C . MET A 1 165 ? 2.054 8.204 15.914 1.00 82.56 165 MET A C 1
ATOM 1339 O O . MET A 1 165 ? 3.193 8.614 15.710 1.00 82.56 165 MET A O 1
ATOM 1343 N N . PHE A 1 166 ? 1.755 6.900 15.905 1.00 85.94 166 PHE A N 1
ATOM 1344 C CA . PHE A 1 166 ? 2.749 5.850 15.693 1.00 85.94 166 PHE A CA 1
ATOM 1345 C C . PHE A 1 166 ? 3.126 5.658 14.220 1.00 85.94 166 PHE A C 1
ATOM 1347 O O . PHE A 1 166 ? 4.241 5.244 13.938 1.00 85.94 166 PHE A O 1
ATOM 1354 N N . ILE A 1 167 ? 2.238 5.996 13.282 1.00 83.06 167 ILE A N 1
ATOM 1355 C CA . ILE A 1 167 ? 2.481 5.892 11.828 1.00 83.06 167 ILE A CA 1
ATOM 1356 C C . ILE A 1 167 ? 2.724 7.259 11.186 1.00 83.06 167 ILE A C 1
ATOM 1358 O O . ILE A 1 167 ? 2.401 7.474 10.013 1.00 83.06 167 ILE A O 1
ATOM 1362 N N . GLY A 1 168 ? 3.267 8.195 11.967 1.00 78.81 168 GLY A N 1
ATOM 1363 C CA . GLY A 1 168 ? 3.741 9.480 11.474 1.00 78.81 168 GLY A CA 1
ATOM 1364 C C . GLY A 1 168 ? 4.989 9.297 10.612 1.00 78.81 168 GLY A C 1
ATOM 1365 O O . GLY A 1 168 ? 5.969 8.690 11.041 1.00 78.81 168 GLY A O 1
ATOM 1366 N N . GLY A 1 169 ? 4.971 9.825 9.392 1.00 75.44 169 GLY A N 1
ATOM 1367 C CA . GLY A 1 169 ? 6.104 9.711 8.480 1.00 75.44 169 GLY A CA 1
ATOM 1368 C C . GLY A 1 169 ? 5.779 10.112 7.049 1.00 75.44 169 GLY A C 1
ATOM 1369 O O . GLY A 1 169 ? 4.621 10.242 6.664 1.00 75.44 169 GLY A O 1
ATOM 1370 N N . VAL A 1 170 ? 6.822 10.311 6.250 1.00 74.44 170 VAL A N 1
ATOM 1371 C CA . VAL A 1 170 ? 6.703 10.626 4.824 1.00 74.44 170 VAL A CA 1
ATOM 1372 C C . VAL A 1 170 ? 6.666 9.317 4.038 1.00 74.44 170 VAL A C 1
ATOM 1374 O O . VAL A 1 170 ? 7.575 8.502 4.161 1.00 74.44 170 VAL A O 1
ATOM 1377 N N . ALA A 1 171 ? 5.622 9.123 3.235 1.00 77.19 171 ALA A N 1
ATOM 1378 C CA . ALA A 1 171 ? 5.553 8.033 2.267 1.00 77.19 171 ALA A CA 1
ATOM 1379 C C . ALA A 1 171 ? 5.972 8.577 0.898 1.00 77.19 171 ALA A C 1
ATOM 1381 O O . ALA A 1 171 ? 5.161 9.224 0.235 1.00 77.19 171 ALA A O 1
ATOM 1382 N N . GLU A 1 172 ? 7.225 8.353 0.499 1.00 77.94 172 GLU A N 1
ATOM 1383 C CA . GLU A 1 172 ? 7.783 8.808 -0.782 1.00 77.94 172 GLU A CA 1
ATOM 1384 C C . GLU A 1 172 ? 8.653 7.733 -1.440 1.00 77.94 172 GLU A C 1
ATOM 1386 O O . GLU A 1 172 ? 9.299 6.951 -0.735 1.00 77.94 172 GLU A O 1
ATOM 1391 N N . PRO A 1 173 ? 8.704 7.687 -2.785 1.00 79.25 173 PRO A N 1
ATOM 1392 C CA . PRO A 1 173 ? 9.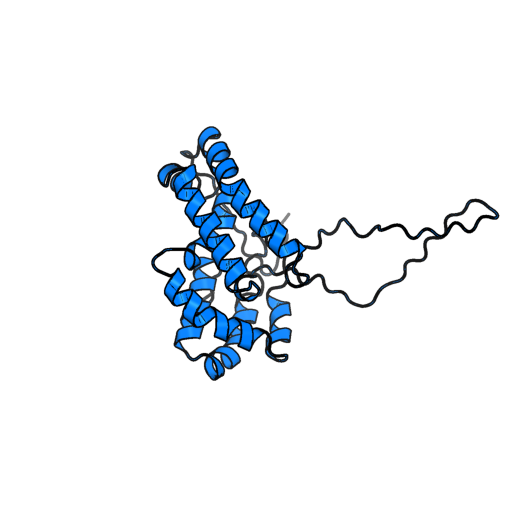633 6.815 -3.491 1.00 79.25 173 PRO A CA 1
ATOM 1393 C C . PRO A 1 173 ? 11.080 7.048 -3.043 1.00 79.25 173 PRO A C 1
ATOM 1395 O O . PRO A 1 173 ? 11.539 8.185 -2.975 1.00 79.25 173 PRO A O 1
ATOM 1398 N N . GLY A 1 174 ? 11.788 5.962 -2.726 1.00 76.06 174 GLY A N 1
ATOM 1399 C CA . GLY A 1 174 ? 13.184 6.001 -2.273 1.00 76.06 174 GLY A CA 1
ATOM 1400 C C . GLY A 1 174 ? 13.384 6.301 -0.780 1.00 76.06 174 GLY A C 1
ATOM 1401 O O . GLY A 1 174 ? 14.508 6.190 -0.294 1.00 76.06 174 GLY A O 1
ATOM 1402 N N . ASN A 1 175 ? 12.326 6.624 -0.026 1.00 75.56 175 ASN A N 1
ATOM 1403 C CA . ASN A 1 175 ? 12.421 6.954 1.398 1.00 75.56 175 ASN A CA 1
ATOM 1404 C C . ASN A 1 175 ? 11.854 5.846 2.305 1.00 75.56 175 ASN A C 1
ATOM 1406 O O . ASN A 1 175 ? 10.739 5.950 2.815 1.00 75.56 175 ASN A O 1
ATOM 1410 N N . ASP A 1 176 ? 12.637 4.786 2.534 1.00 75.19 176 ASP A N 1
ATOM 1411 C CA . ASP A 1 176 ? 12.181 3.616 3.311 1.00 75.19 176 ASP A CA 1
ATOM 1412 C C . ASP A 1 176 ? 12.728 3.523 4.734 1.00 75.19 176 ASP A C 1
ATOM 1414 O O . ASP A 1 176 ? 12.239 2.718 5.522 1.00 75.19 176 ASP A O 1
ATOM 1418 N N . GLN A 1 177 ? 13.721 4.341 5.095 1.00 67.06 177 GLN A N 1
ATOM 1419 C CA . GLN A 1 177 ? 14.470 4.208 6.358 1.00 67.06 177 GLN A CA 1
ATOM 1420 C C . GLN A 1 177 ? 13.592 4.271 7.620 1.00 67.06 177 GLN A C 1
ATOM 1422 O O . GLN A 1 177 ? 13.998 3.807 8.679 1.00 67.06 177 GLN A O 1
ATOM 1427 N N . ASN A 1 178 ? 12.391 4.845 7.518 1.00 72.44 178 ASN A N 1
ATOM 1428 C CA . ASN A 1 178 ? 11.429 4.940 8.619 1.00 72.44 178 ASN A CA 1
ATOM 1429 C C . ASN A 1 178 ? 10.051 4.380 8.254 1.00 72.44 178 ASN A C 1
ATOM 1431 O O . ASN A 1 178 ? 9.076 4.626 8.960 1.00 72.44 178 ASN A O 1
ATOM 1435 N N . LYS A 1 179 ? 9.957 3.623 7.160 1.00 79.50 179 LYS A N 1
ATOM 1436 C CA . LYS A 1 179 ? 8.698 3.096 6.635 1.00 79.50 179 LYS A CA 1
ATOM 1437 C C . LYS A 1 179 ? 7.951 2.234 7.656 1.00 79.50 179 LYS A C 1
ATOM 1439 O O . LYS A 1 179 ? 6.740 2.376 7.803 1.00 79.50 179 LYS A O 1
ATOM 1444 N N . CYS A 1 180 ? 8.689 1.403 8.394 1.00 86.19 180 CYS A N 1
ATOM 1445 C CA . CYS A 1 180 ? 8.149 0.487 9.402 1.00 86.19 180 CYS A CA 1
ATOM 1446 C C . CYS A 1 180 ? 8.234 1.004 10.839 1.00 86.19 180 CYS A C 1
ATOM 1448 O O . CYS A 1 180 ? 7.778 0.339 11.773 1.00 86.19 180 CYS A O 1
ATOM 1450 N N . ARG A 1 181 ? 8.777 2.209 11.035 1.00 85.19 181 ARG A N 1
ATOM 1451 C CA . ARG A 1 181 ? 8.891 2.810 12.360 1.00 85.19 181 ARG A CA 1
ATOM 1452 C C . ARG A 1 181 ? 7.496 3.017 12.947 1.00 85.19 181 ARG A C 1
ATOM 1454 O O . ARG A 1 181 ? 6.660 3.671 12.335 1.00 85.19 181 ARG A O 1
ATOM 1461 N N . GLY A 1 182 ? 7.259 2.455 14.131 1.00 86.50 182 GLY A N 1
ATOM 1462 C CA . GLY A 1 182 ? 5.999 2.614 14.859 1.00 86.50 182 GLY A CA 1
ATOM 1463 C C . GLY A 1 182 ? 4.828 1.764 14.348 1.00 86.50 182 GLY A C 1
ATOM 1464 O O . GLY A 1 182 ? 3.770 1.758 14.973 1.00 86.50 182 GLY A O 1
ATOM 1465 N N . VAL A 1 183 ? 4.987 0.998 13.262 1.00 88.75 183 VAL A N 1
ATOM 1466 C CA . VAL A 1 183 ? 3.894 0.192 12.682 1.00 88.75 183 VAL A CA 1
ATOM 1467 C C . VAL A 1 183 ? 3.396 -0.886 13.651 1.00 88.75 183 VAL A C 1
ATOM 1469 O O . VAL A 1 183 ? 2.193 -1.135 13.727 1.00 88.75 183 VAL A O 1
ATOM 1472 N N . ARG A 1 184 ? 4.291 -1.481 14.447 1.00 90.06 184 ARG A N 1
ATOM 1473 C CA . ARG A 1 184 ? 3.916 -2.453 15.484 1.00 90.06 184 ARG A CA 1
ATOM 1474 C C . ARG A 1 184 ? 3.094 -1.805 16.598 1.00 90.06 184 ARG A C 1
ATOM 1476 O O . ARG A 1 184 ? 2.017 -2.292 16.917 1.00 90.06 184 ARG A O 1
ATOM 1483 N N . GLN A 1 185 ? 3.553 -0.669 17.122 1.00 91.06 185 GLN A N 1
ATOM 1484 C CA . GLN A 1 185 ? 2.834 0.104 18.138 1.00 91.06 185 GLN A CA 1
ATOM 1485 C C . GLN A 1 185 ? 1.467 0.569 17.624 1.00 91.06 185 GLN A C 1
ATOM 1487 O O . GLN A 1 185 ? 0.481 0.527 18.356 1.00 91.06 185 GLN A O 1
ATOM 1492 N N . TYR A 1 186 ? 1.390 0.967 16.353 1.00 90.50 186 TYR A N 1
ATOM 1493 C CA . TYR A 1 186 ? 0.133 1.297 15.695 1.00 90.50 186 TYR A CA 1
ATOM 1494 C C . TYR A 1 186 ? -0.822 0.108 15.657 1.00 90.50 186 TYR A C 1
ATOM 1496 O O . TYR A 1 186 ? -1.963 0.241 16.096 1.00 90.50 186 TYR A O 1
ATOM 1504 N N . TYR A 1 187 ? -0.351 -1.048 15.178 1.00 92.38 187 TYR A N 1
ATOM 1505 C CA . TYR A 1 187 ? -1.141 -2.275 15.134 1.00 92.38 187 TYR A CA 1
ATOM 1506 C C . TYR A 1 187 ? -1.643 -2.663 16.530 1.00 92.38 187 TYR A C 1
ATOM 1508 O O . TYR A 1 187 ? -2.845 -2.853 16.704 1.00 92.38 187 TYR A O 1
ATOM 1516 N N . ASP A 1 188 ? -0.764 -2.695 17.534 1.00 93.31 188 ASP A N 1
ATOM 1517 C CA . ASP A 1 188 ? -1.125 -3.041 18.913 1.00 93.31 188 ASP A CA 1
ATOM 1518 C C . ASP A 1 188 ? -2.160 -2.063 19.499 1.00 93.31 188 ASP A C 1
ATOM 1520 O O . ASP A 1 188 ? -3.081 -2.485 20.199 1.00 93.31 188 ASP A O 1
ATOM 1524 N N . CYS A 1 189 ? -2.061 -0.774 19.157 1.00 92.69 189 CYS A N 1
ATOM 1525 C CA . CYS A 1 189 ? -2.995 0.268 19.586 1.00 92.69 189 CYS A CA 1
ATOM 1526 C C . CYS A 1 189 ? -4.402 0.091 18.988 1.00 92.69 189 CYS A C 1
ATOM 1528 O O . CYS A 1 189 ? -5.393 0.210 19.707 1.00 92.69 189 CYS A O 1
ATOM 1530 N N . ILE A 1 190 ? -4.514 -0.233 17.693 1.00 92.31 190 ILE A N 1
ATOM 1531 C CA . ILE A 1 190 ? -5.819 -0.370 17.015 1.00 92.31 190 ILE A CA 1
ATOM 1532 C C . ILE A 1 190 ? -6.428 -1.772 17.151 1.00 92.31 190 ILE A C 1
ATOM 1534 O O . ILE A 1 190 ? -7.620 -1.956 16.906 1.00 92.31 190 ILE A O 1
ATOM 1538 N N . LYS A 1 191 ? -5.622 -2.776 17.524 1.00 93.38 191 LYS A N 1
ATOM 1539 C CA . LYS A 1 191 ? -5.989 -4.199 17.521 1.00 93.38 191 LYS A CA 1
ATOM 1540 C C . LYS A 1 191 ? -7.297 -4.482 18.247 1.00 93.38 191 LYS A C 1
ATOM 1542 O O . LYS A 1 191 ? -8.163 -5.165 17.702 1.00 93.38 191 LYS A O 1
ATOM 1547 N N . TRP A 1 192 ? -7.432 -3.970 19.470 1.00 91.44 192 TRP A N 1
ATOM 1548 C CA . TRP A 1 192 ? -8.624 -4.189 20.289 1.00 91.44 192 TRP A CA 1
ATOM 1549 C C . TRP A 1 192 ? -9.876 -3.626 19.616 1.00 91.44 192 TRP A C 1
ATOM 1551 O O . TRP A 1 192 ? -10.874 -4.330 19.474 1.00 91.44 192 TRP A O 1
ATOM 1561 N N . GLU A 1 193 ? -9.791 -2.389 19.133 1.00 91.38 193 GLU A N 1
ATOM 1562 C CA . GLU A 1 193 ? -10.907 -1.685 18.511 1.00 91.38 193 GLU A CA 1
ATOM 1563 C C . GLU A 1 193 ? -11.392 -2.389 17.240 1.00 91.38 193 GLU A C 1
ATOM 1565 O O . GLU A 1 193 ? -12.586 -2.637 17.061 1.00 91.38 193 GLU A O 1
ATOM 1570 N N . ILE A 1 194 ? -10.452 -2.785 16.379 1.00 93.81 194 ILE A N 1
ATOM 1571 C CA . ILE A 1 194 ? -10.756 -3.517 15.148 1.00 93.81 194 ILE A CA 1
ATOM 1572 C C . ILE A 1 194 ? -11.363 -4.882 15.462 1.00 93.81 194 ILE A C 1
ATOM 1574 O O . ILE A 1 194 ? -12.335 -5.282 14.822 1.00 93.81 194 ILE A O 1
ATOM 1578 N N . MET A 1 195 ? -10.825 -5.594 16.452 1.00 93.44 195 MET A N 1
ATOM 1579 C CA . MET A 1 195 ? -11.342 -6.902 16.840 1.00 93.44 195 MET A CA 1
ATOM 1580 C C . MET A 1 195 ? -12.788 -6.812 17.344 1.00 93.44 195 MET A C 1
ATOM 1582 O O . MET A 1 195 ? -13.603 -7.651 16.964 1.00 93.44 195 MET A O 1
ATOM 1586 N N . GLN A 1 196 ? -13.116 -5.793 18.143 1.00 92.62 196 GLN A N 1
ATOM 1587 C CA . GLN A 1 196 ? -14.463 -5.597 18.686 1.00 92.62 196 GLN A CA 1
ATOM 1588 C C . GLN A 1 196 ? -15.467 -5.121 17.629 1.00 92.62 196 GLN A C 1
ATOM 1590 O O . GLN A 1 196 ? -16.582 -5.634 17.570 1.00 92.62 196 GLN A O 1
ATOM 1595 N N . LYS A 1 197 ? -15.087 -4.162 16.774 1.00 93.00 197 LYS A N 1
ATOM 1596 C CA . LYS A 1 197 ? -16.011 -3.550 15.802 1.00 93.00 197 LYS A CA 1
ATOM 1597 C C . LYS A 1 197 ? -16.111 -4.299 14.479 1.00 93.00 197 LYS A C 1
ATOM 1599 O O . LYS A 1 197 ? -17.187 -4.365 13.893 1.00 93.00 197 LYS A O 1
ATOM 1604 N N . CYS A 1 198 ? -14.996 -4.838 13.994 1.00 93.56 198 CYS A N 1
ATOM 1605 C CA . CYS A 1 198 ? -14.886 -5.410 12.652 1.00 93.56 198 CYS A CA 1
ATOM 1606 C C . CYS A 1 198 ? -14.598 -6.917 12.643 1.00 93.56 198 CYS A C 1
ATOM 1608 O O . CYS A 1 198 ? -14.596 -7.530 11.572 1.00 93.56 198 CYS A O 1
ATOM 1610 N N . GLY A 1 199 ? -14.352 -7.524 13.805 1.00 93.56 199 GLY A N 1
ATOM 1611 C CA . GLY A 1 199 ? -14.115 -8.956 13.953 1.00 93.56 199 GLY A CA 1
ATOM 1612 C C . GLY A 1 199 ? -12.698 -9.413 13.592 1.00 93.56 199 GLY A C 1
ATOM 1613 O O . GLY A 1 199 ? -11.897 -8.701 12.984 1.00 93.56 199 GLY A O 1
ATOM 1614 N N . ASN A 1 200 ? -12.389 -10.658 13.960 1.00 93.12 200 ASN A N 1
ATOM 1615 C CA . ASN A 1 200 ? -11.041 -11.226 13.856 1.00 93.12 200 ASN A CA 1
ATOM 1616 C C . ASN A 1 200 ? -10.554 -11.430 12.407 1.00 93.12 200 ASN A C 1
ATOM 1618 O O . ASN A 1 200 ? -9.358 -11.372 12.139 1.00 93.12 200 ASN A O 1
ATOM 1622 N N . GLU A 1 201 ? -11.461 -11.658 11.450 1.00 92.56 201 GLU A N 1
ATOM 1623 C CA . GLU A 1 201 ? -11.088 -11.757 10.028 1.00 92.56 201 GLU A CA 1
ATOM 1624 C C . GLU A 1 201 ? -10.500 -10.445 9.503 1.00 92.56 201 GLU A C 1
ATOM 1626 O O . GLU A 1 201 ? -9.516 -10.457 8.770 1.00 92.56 201 GLU A O 1
ATOM 1631 N N . THR A 1 202 ? -11.054 -9.312 9.942 1.00 93.88 202 THR A N 1
ATOM 1632 C CA . THR A 1 202 ? -10.564 -7.981 9.575 1.00 93.88 202 THR A CA 1
ATOM 1633 C C . THR A 1 202 ? -9.152 -7.743 10.106 1.00 93.88 202 THR A C 1
ATOM 1635 O O . THR A 1 202 ? -8.318 -7.171 9.409 1.00 93.88 202 THR A O 1
ATOM 1638 N N . LEU A 1 203 ? -8.855 -8.224 11.316 1.00 92.88 203 LEU A N 1
ATOM 1639 C CA . LEU A 1 203 ? -7.523 -8.098 11.903 1.00 92.88 203 LEU A CA 1
ATOM 1640 C C . LEU A 1 203 ? -6.460 -8.840 11.076 1.00 92.88 203 LEU A C 1
ATOM 1642 O O . LEU A 1 203 ? -5.382 -8.298 10.845 1.00 92.88 203 LEU A O 1
ATOM 1646 N N . LYS A 1 204 ? -6.790 -10.027 10.551 1.00 92.62 204 LYS A N 1
ATOM 1647 C CA . LYS A 1 204 ? -5.906 -10.780 9.644 1.00 92.62 204 LYS A CA 1
ATOM 1648 C C . LYS A 1 204 ? -5.623 -10.023 8.343 1.00 92.62 204 LYS A C 1
ATOM 1650 O O . LYS A 1 204 ? -4.509 -10.100 7.834 1.00 92.62 204 LYS A O 1
ATOM 1655 N N . GLU A 1 205 ? -6.599 -9.279 7.818 1.00 93.25 205 GLU A N 1
ATOM 1656 C CA . GLU A 1 205 ? -6.397 -8.434 6.631 1.00 93.25 205 GLU A CA 1
ATOM 1657 C C . GLU A 1 205 ? -5.411 -7.289 6.914 1.00 93.25 205 GLU A C 1
ATOM 1659 O O . GLU A 1 205 ? -4.559 -6.978 6.079 1.00 93.25 205 GLU A O 1
ATOM 1664 N N . ILE A 1 206 ? -5.482 -6.693 8.112 1.00 92.75 206 ILE A N 1
ATOM 1665 C CA . ILE A 1 206 ? -4.531 -5.663 8.551 1.00 92.75 206 ILE A CA 1
ATOM 1666 C C . ILE A 1 206 ? -3.126 -6.249 8.678 1.00 92.75 206 ILE A C 1
ATOM 1668 O O . ILE A 1 206 ? -2.187 -5.673 8.133 1.00 92.75 206 ILE A O 1
ATOM 1672 N N . GLU A 1 207 ? -2.980 -7.395 9.344 1.00 93.25 207 GLU A N 1
ATOM 1673 C CA . GLU A 1 207 ? -1.688 -8.077 9.491 1.00 93.25 207 GLU A CA 1
ATOM 1674 C C . GLU A 1 207 ? -1.064 -8.400 8.135 1.00 93.25 207 GLU A C 1
ATOM 1676 O O . GLU A 1 207 ? 0.115 -8.131 7.913 1.00 93.25 207 GLU A O 1
ATOM 1681 N N . ALA A 1 208 ? -1.852 -8.947 7.209 1.00 92.50 208 ALA A N 1
ATOM 1682 C CA . ALA A 1 208 ? -1.370 -9.263 5.875 1.00 92.50 208 ALA A CA 1
ATOM 1683 C C . ALA A 1 208 ? -0.955 -7.999 5.109 1.00 92.50 208 ALA A C 1
ATOM 1685 O O . ALA A 1 208 ? 0.133 -7.967 4.544 1.00 92.50 208 ALA A O 1
ATOM 1686 N N . SER A 1 209 ? -1.750 -6.926 5.177 1.00 92.56 209 SER A N 1
ATOM 1687 C CA . SER A 1 209 ? -1.405 -5.645 4.547 1.00 92.56 209 SER A CA 1
ATOM 1688 C C . SER A 1 209 ? -0.109 -5.049 5.107 1.00 92.56 209 SER A C 1
ATOM 1690 O O . SER A 1 209 ? 0.684 -4.501 4.350 1.00 92.56 209 SER A O 1
ATOM 1692 N N . ILE A 1 210 ? 0.129 -5.162 6.418 1.00 92.12 210 ILE A N 1
ATOM 1693 C CA . ILE A 1 210 ? 1.356 -4.681 7.070 1.00 92.12 210 ILE A CA 1
ATOM 1694 C C . ILE A 1 210 ? 2.579 -5.506 6.643 1.00 92.12 210 ILE A C 1
ATOM 1696 O O . ILE A 1 210 ? 3.618 -4.939 6.301 1.00 92.12 210 ILE A O 1
ATOM 1700 N N . ASN A 1 211 ? 2.452 -6.835 6.622 1.00 91.50 211 ASN A N 1
ATOM 1701 C CA . ASN A 1 211 ? 3.546 -7.718 6.217 1.00 91.50 211 ASN A CA 1
ATOM 1702 C C . ASN A 1 211 ? 3.925 -7.508 4.743 1.00 91.50 211 ASN A C 1
ATOM 1704 O O . ASN A 1 211 ? 5.105 -7.448 4.413 1.00 91.50 211 ASN A O 1
ATOM 1708 N N . GLU A 1 212 ? 2.936 -7.336 3.868 1.00 91.00 212 GLU A N 1
ATOM 1709 C CA . GLU A 1 212 ? 3.137 -7.104 2.431 1.00 91.00 212 GLU A CA 1
ATOM 1710 C C . GLU A 1 212 ? 3.625 -5.685 2.127 1.00 91.00 212 GLU A C 1
ATOM 1712 O O . GLU A 1 212 ? 4.356 -5.461 1.164 1.00 91.00 212 GLU A O 1
ATOM 1717 N N . TYR A 1 213 ? 3.311 -4.730 3.007 1.00 89.50 213 TYR A N 1
ATOM 1718 C CA . TYR A 1 213 ? 3.973 -3.431 3.022 1.00 89.50 213 TYR A CA 1
ATOM 1719 C C . TYR A 1 213 ? 5.471 -3.552 3.345 1.00 89.50 213 TYR A C 1
ATOM 1721 O O . TYR A 1 213 ? 6.224 -2.619 3.089 1.00 89.50 213 TYR A O 1
ATOM 1729 N N . GLY A 1 214 ? 5.932 -4.694 3.861 1.00 88.12 214 GLY A N 1
ATOM 1730 C CA . GLY A 1 214 ? 7.332 -4.965 4.181 1.00 88.12 214 GLY A CA 1
ATOM 1731 C C . GLY A 1 214 ? 7.690 -4.734 5.647 1.00 88.12 214 GLY A C 1
ATOM 1732 O O . GLY A 1 214 ? 8.874 -4.695 5.966 1.00 88.12 214 GLY A O 1
ATOM 1733 N N . CYS A 1 215 ? 6.699 -4.585 6.530 1.00 88.62 215 CYS A N 1
ATOM 1734 C CA . CYS A 1 215 ? 6.915 -4.406 7.963 1.00 88.62 215 CYS A CA 1
ATOM 1735 C C . CYS A 1 215 ? 6.556 -5.682 8.717 1.00 88.62 215 CYS A C 1
ATOM 1737 O O . CYS A 1 215 ? 5.438 -6.179 8.612 1.00 88.62 215 CYS A O 1
ATOM 1739 N N . ASN A 1 216 ? 7.492 -6.215 9.499 1.00 82.25 216 ASN A N 1
ATOM 1740 C CA . ASN A 1 216 ? 7.277 -7.467 10.212 1.00 82.25 216 ASN A CA 1
ATOM 1741 C C . ASN A 1 216 ? 6.709 -7.214 11.616 1.00 82.25 216 ASN A C 1
ATOM 1743 O O . ASN A 1 216 ? 7.350 -6.584 12.450 1.00 82.25 216 ASN A O 1
ATOM 1747 N N . LEU A 1 217 ? 5.521 -7.751 11.899 1.00 79.31 217 LEU A N 1
ATOM 1748 C CA . LEU A 1 217 ? 4.902 -7.667 13.231 1.00 79.31 217 LEU A CA 1
ATOM 1749 C C . LEU A 1 217 ? 5.488 -8.660 14.255 1.00 79.31 217 LEU A C 1
ATOM 1751 O O . LEU A 1 217 ? 5.157 -8.584 15.438 1.00 79.31 217 LEU A O 1
ATOM 1755 N N . ARG A 1 218 ? 6.310 -9.623 13.818 1.00 66.62 218 ARG A N 1
ATOM 1756 C CA . ARG A 1 218 ? 6.861 -10.707 14.654 1.00 66.62 218 ARG A CA 1
ATOM 1757 C C . ARG A 1 218 ? 8.242 -10.408 15.239 1.00 66.62 218 ARG A C 1
ATOM 1759 O O . ARG A 1 218 ? 8.695 -11.199 16.065 1.00 66.62 218 ARG A O 1
ATOM 1766 N N . THR A 1 219 ? 8.890 -9.325 14.818 1.00 51.25 219 THR A N 1
ATOM 1767 C CA . THR A 1 219 ? 10.213 -8.906 15.307 1.00 51.25 219 THR A CA 1
ATOM 1768 C C . THR A 1 219 ? 10.072 -7.746 16.277 1.00 51.25 219 THR A C 1
ATOM 1770 O O . THR A 1 219 ? 9.285 -6.810 16.002 1.00 51.25 219 THR A O 1
#

pLDDT: mean 76.63, std 20.82, range [25.64, 95.69]